Protein AF-A0A0J1FKB6-F1 (afdb_monomer_lite)

pLDDT: mean 94.46, std 4.43, range [72.0, 98.62]

Structure (mmCIF, N/CA/C/O backbone):
data_AF-A0A0J1FKB6-F1
#
_entry.id   AF-A0A0J1FKB6-F1
#
loop_
_atom_site.group_PDB
_atom_site.id
_atom_site.type_symbol
_atom_site.label_atom_id
_atom_site.label_alt_id
_atom_site.label_comp_id
_atom_site.label_asym_id
_atom_site.label_entity_id
_atom_site.label_seq_id
_atom_site.pdbx_PDB_ins_code
_atom_site.Cartn_x
_atom_site.Cartn_y
_atom_site.Cartn_z
_atom_site.occupancy
_atom_site.B_iso_or_equiv
_atom_site.auth_seq_id
_atom_site.auth_comp_id
_atom_site.auth_asym_id
_atom_site.auth_atom_id
_atom_site.pdbx_PDB_model_num
ATOM 1 N N . MET A 1 1 ? -5.805 7.026 -19.439 1.00 72.00 1 MET A N 1
ATOM 2 C CA . MET A 1 1 ? -6.199 7.530 -18.113 1.00 72.00 1 MET A CA 1
ATOM 3 C C . MET A 1 1 ? -7.547 8.187 -18.288 1.00 72.00 1 MET A C 1
ATOM 5 O O . MET A 1 1 ? -7.661 9.062 -19.141 1.00 72.00 1 MET A O 1
ATOM 9 N N . ARG A 1 2 ? -8.575 7.699 -17.600 1.00 78.12 2 ARG A N 1
ATOM 10 C CA . ARG A 1 2 ? -9.890 8.349 -17.621 1.00 78.12 2 ARG A CA 1
ATOM 11 C C . ARG A 1 2 ? -9.909 9.443 -16.563 1.00 78.12 2 ARG A C 1
ATOM 13 O O . ARG A 1 2 ? -9.370 9.234 -15.478 1.00 78.12 2 ARG A O 1
ATOM 20 N N . VAL A 1 3 ? -10.479 10.592 -16.911 1.00 82.44 3 VAL A N 1
ATOM 21 C CA . VAL A 1 3 ? -10.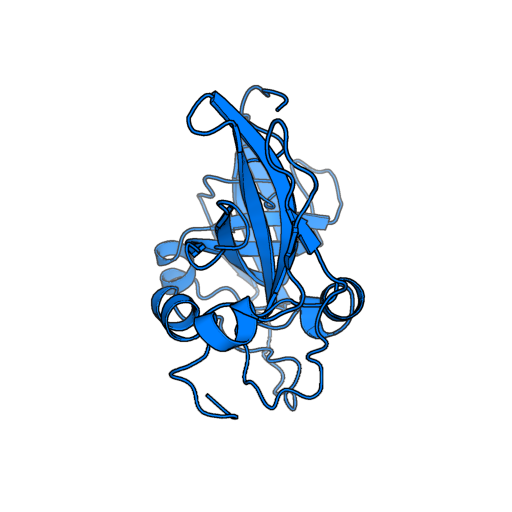649 11.726 -15.999 1.00 82.44 3 VAL A CA 1
ATOM 22 C C . VAL A 1 3 ? -12.075 11.692 -15.468 1.00 82.44 3 VAL A C 1
ATOM 24 O O . VAL A 1 3 ? -13.008 11.576 -16.259 1.00 82.44 3 VAL A O 1
ATOM 27 N N . ASN A 1 4 ? -12.232 11.790 -14.154 1.00 82.19 4 ASN A N 1
ATOM 28 C CA . ASN A 1 4 ? -13.519 11.897 -13.477 1.00 82.19 4 ASN A CA 1
ATOM 29 C C . ASN A 1 4 ? -13.624 13.261 -12.791 1.00 82.19 4 ASN A C 1
ATOM 31 O O . ASN A 1 4 ? -12.607 13.828 -12.380 1.00 82.19 4 ASN A O 1
ATOM 35 N N . GLU A 1 5 ? -14.848 13.752 -12.616 1.00 88.56 5 GLU A N 1
ATOM 36 C CA . GLU A 1 5 ? -15.122 14.890 -11.742 1.00 88.56 5 GLU A CA 1
ATOM 37 C C . GLU A 1 5 ? -15.058 14.425 -10.274 1.00 88.56 5 GLU A C 1
ATOM 39 O O . GLU A 1 5 ? -15.772 13.490 -9.902 1.00 88.56 5 GLU A O 1
ATOM 44 N N . PRO A 1 6 ? -14.161 14.986 -9.438 1.00 90.88 6 PRO A N 1
ATOM 45 C CA . PRO A 1 6 ? -14.038 14.546 -8.055 1.00 90.88 6 PRO A CA 1
ATOM 46 C C . PRO A 1 6 ? -15.239 14.986 -7.222 1.00 90.88 6 PRO A C 1
ATOM 48 O O . PRO A 1 6 ? -15.535 16.174 -7.113 1.00 90.88 6 PRO A O 1
ATOM 51 N N . GLU A 1 7 ? -15.851 14.035 -6.532 1.00 94.62 7 GLU A N 1
ATOM 52 C CA . GLU A 1 7 ? -16.986 14.253 -5.641 1.00 94.62 7 GLU A CA 1
ATOM 53 C C . GLU A 1 7 ? -16.622 13.865 -4.213 1.00 94.62 7 GLU A C 1
ATOM 55 O O . GLU A 1 7 ? -15.858 12.923 -3.978 1.00 94.62 7 GLU A O 1
ATOM 60 N N . LYS A 1 8 ? -17.187 14.585 -3.241 1.00 96.62 8 LYS A N 1
ATOM 61 C CA . LYS A 1 8 ? -16.993 14.286 -1.824 1.00 96.62 8 LYS A CA 1
ATOM 62 C C . LYS A 1 8 ? -17.985 13.217 -1.371 1.00 96.62 8 LYS A C 1
ATOM 64 O O . LYS A 1 8 ? -19.190 13.382 -1.521 1.00 96.62 8 LYS A O 1
ATOM 69 N N . ILE A 1 9 ? -17.475 12.169 -0.738 1.00 97.25 9 ILE A N 1
ATOM 70 C CA . ILE A 1 9 ? -18.256 11.039 -0.226 1.00 97.25 9 ILE A CA 1
ATOM 71 C C . ILE A 1 9 ? -18.153 10.943 1.296 1.00 97.25 9 ILE A C 1
ATOM 73 O O . ILE A 1 9 ? -17.191 11.432 1.901 1.00 97.25 9 ILE A O 1
ATOM 77 N N . GLN A 1 10 ? -19.142 10.302 1.913 1.00 98.25 10 GLN A N 1
ATOM 78 C CA . GLN A 1 10 ? -19.111 9.858 3.303 1.00 98.25 10 GLN A CA 1
ATOM 79 C C . GLN A 1 10 ? -18.966 8.341 3.341 1.00 98.25 10 GLN A C 1
ATOM 81 O O . GLN A 1 10 ? -19.564 7.635 2.530 1.00 98.25 10 GLN A O 1
ATOM 86 N N . TRP A 1 11 ? -18.178 7.847 4.288 1.00 98.50 11 TRP A N 1
ATOM 87 C CA . TRP A 1 11 ? -17.932 6.422 4.435 1.00 98.50 11 TRP A CA 1
ATOM 88 C C . TRP A 1 11 ? -17.915 6.005 5.900 1.00 98.50 11 TRP A C 1
ATOM 90 O O . TRP A 1 11 ? -17.555 6.785 6.789 1.00 98.50 11 TRP A O 1
ATOM 100 N N . HIS A 1 12 ? -18.273 4.749 6.130 1.00 98.31 12 HIS A N 1
ATOM 101 C CA . HIS A 1 12 ? -18.189 4.064 7.410 1.00 98.31 12 HIS A CA 1
ATOM 102 C C . HIS A 1 12 ? -17.895 2.582 7.162 1.00 98.31 12 HIS A C 1
ATOM 104 O O . HIS A 1 12 ? -18.384 2.012 6.192 1.00 98.31 12 HIS A O 1
ATOM 110 N N . GLY A 1 13 ? -17.097 1.950 8.015 1.00 98.44 13 GLY A N 1
ATOM 111 C CA . GLY A 1 13 ? -16.867 0.513 7.925 1.00 98.44 13 GLY A CA 1
ATOM 112 C C . GLY A 1 13 ? -15.850 0.000 8.927 1.00 98.44 13 GLY A C 1
ATOM 113 O O . GLY A 1 13 ? -15.256 0.769 9.689 1.00 98.44 13 GLY A O 1
ATOM 114 N N . THR A 1 14 ? -15.639 -1.309 8.885 1.00 98.62 14 THR A N 1
ATOM 115 C CA . THR A 1 14 ? -14.608 -2.006 9.651 1.00 98.62 14 THR A CA 1
ATOM 116 C C . THR A 1 14 ? -13.341 -2.109 8.816 1.00 98.62 14 THR A C 1
ATOM 118 O O . THR A 1 14 ? -13.376 -2.545 7.663 1.00 98.62 14 THR A O 1
ATOM 121 N N . ILE A 1 15 ? -12.209 -1.719 9.391 1.00 98.44 15 ILE A N 1
ATOM 122 C CA . ILE A 1 15 ? -10.907 -1.804 8.735 1.00 98.44 15 ILE A CA 1
ATOM 123 C C . ILE A 1 15 ? -10.493 -3.272 8.648 1.00 98.44 15 ILE A C 1
ATOM 125 O O . ILE A 1 15 ? -10.349 -3.954 9.656 1.00 98.44 15 ILE A O 1
ATOM 129 N N . VAL A 1 16 ? -10.267 -3.766 7.436 1.00 97.69 16 VAL A N 1
ATOM 130 C CA . VAL A 1 16 ? -9.830 -5.146 7.183 1.00 97.69 16 VAL A CA 1
ATOM 131 C C . VAL A 1 16 ? -8.336 -5.247 6.889 1.00 97.69 16 VAL A C 1
ATOM 133 O O . VAL A 1 16 ? -7.766 -6.326 7.031 1.00 97.69 16 VAL A O 1
ATOM 136 N N . SER A 1 17 ? -7.693 -4.150 6.486 1.00 97.88 17 SER A N 1
ATOM 137 C CA . SER A 1 17 ? -6.244 -4.064 6.293 1.00 97.88 17 SER A CA 1
ATOM 138 C C . SER A 1 17 ? -5.775 -2.609 6.334 1.00 97.88 17 SER A C 1
ATOM 140 O O . SER A 1 17 ? -6.512 -1.709 5.926 1.00 97.88 17 SER A O 1
ATOM 142 N N . VAL A 1 18 ? -4.543 -2.388 6.791 1.00 97.94 18 VAL A N 1
ATOM 143 C CA . VAL A 1 18 ? -3.844 -1.105 6.679 1.00 97.94 18 VAL A CA 1
ATOM 144 C C . VAL A 1 18 ? -2.494 -1.359 6.021 1.00 97.94 18 VAL A C 1
ATOM 146 O O . VAL A 1 18 ? -1.671 -2.094 6.557 1.00 97.94 18 VAL A O 1
ATOM 149 N N . GLN A 1 19 ? -2.284 -0.776 4.842 1.00 98.06 19 GLN A N 1
ATOM 150 C CA . GLN A 1 19 ? -1.086 -0.997 4.023 1.00 98.06 19 GLN A CA 1
ATOM 151 C C . GLN A 1 19 ? -0.394 0.334 3.720 1.00 98.06 19 GLN A C 1
ATOM 153 O O . GLN A 1 19 ? -1.090 1.347 3.585 1.00 98.06 19 GLN A O 1
ATOM 158 N N . PRO A 1 20 ? 0.939 0.375 3.544 1.00 97.88 20 PRO A N 1
ATOM 159 C CA . PRO A 1 20 ? 1.600 1.567 3.031 1.00 97.88 20 PRO A CA 1
ATOM 160 C C . PRO A 1 20 ? 1.080 1.897 1.627 1.00 97.88 20 PRO A C 1
ATOM 162 O O . PRO A 1 20 ? 0.879 1.028 0.774 1.00 97.88 20 PRO A O 1
ATOM 165 N N . ARG A 1 21 ? 0.863 3.186 1.382 1.00 96.88 21 ARG A N 1
ATOM 166 C CA . ARG A 1 21 ? 0.423 3.730 0.101 1.00 96.88 21 ARG A CA 1
ATOM 167 C C . ARG A 1 21 ? 1.636 4.236 -0.657 1.00 96.88 21 ARG A C 1
ATOM 169 O O . ARG A 1 21 ? 2.209 5.270 -0.300 1.00 96.88 21 ARG A O 1
ATOM 176 N N . THR A 1 22 ? 1.988 3.538 -1.730 1.00 95.62 22 THR A N 1
ATOM 177 C CA . THR A 1 22 ? 3.160 3.873 -2.538 1.00 95.62 22 THR A CA 1
ATOM 178 C C . THR A 1 22 ? 2.836 4.024 -4.020 1.00 95.62 22 THR A C 1
ATOM 180 O O . THR A 1 22 ? 1.943 3.376 -4.574 1.00 95.62 22 THR A O 1
ATOM 183 N N . THR A 1 23 ? 3.582 4.913 -4.670 1.00 95.62 23 THR A N 1
ATOM 184 C CA . THR A 1 23 ? 3.667 4.991 -6.131 1.00 95.62 23 THR A CA 1
ATOM 185 C C . THR A 1 23 ? 5.086 4.625 -6.527 1.00 95.62 23 THR A C 1
ATOM 187 O O . THR A 1 23 ? 6.027 5.176 -5.966 1.00 95.62 23 THR A O 1
ATOM 190 N N . VAL A 1 24 ? 5.248 3.719 -7.483 1.00 95.81 24 VAL A N 1
ATOM 191 C CA . VAL A 1 24 ? 6.560 3.312 -7.988 1.00 95.81 24 VAL A CA 1
ATOM 192 C C . VAL A 1 24 ? 6.770 3.966 -9.334 1.00 95.81 24 VAL A C 1
ATOM 194 O O . VAL A 1 24 ? 5.974 3.753 -10.249 1.00 95.81 24 VAL A O 1
ATOM 197 N N . TRP A 1 25 ? 7.833 4.745 -9.469 1.00 95.06 25 TRP A N 1
ATOM 198 C CA . TRP A 1 25 ? 8.295 5.151 -10.787 1.00 95.06 25 TRP A CA 1
ATOM 199 C C . TRP A 1 25 ? 9.284 4.116 -11.299 1.00 95.06 25 TRP A C 1
ATOM 201 O O . TRP A 1 25 ? 10.188 3.693 -10.579 1.00 95.06 25 TRP A O 1
ATOM 211 N N . ARG A 1 26 ? 9.072 3.678 -12.538 1.00 93.75 26 ARG A N 1
ATOM 212 C CA . ARG A 1 26 ? 9.897 2.664 -13.174 1.00 93.75 26 ARG A CA 1
ATOM 213 C C . ARG A 1 26 ? 10.392 3.148 -14.523 1.00 93.75 26 ARG A C 1
ATOM 215 O O . ARG A 1 26 ? 9.593 3.403 -15.424 1.00 93.75 26 ARG A O 1
ATOM 222 N N . TYR A 1 27 ? 11.708 3.180 -14.685 1.00 90.31 27 TYR A N 1
ATOM 223 C CA . TYR A 1 27 ? 12.361 3.405 -15.968 1.00 90.31 27 TYR A CA 1
ATOM 224 C C . TYR A 1 27 ? 13.224 2.198 -16.308 1.00 90.31 27 TYR A C 1
ATOM 226 O O . TYR A 1 27 ? 14.153 1.853 -15.579 1.00 90.31 27 TYR A O 1
ATOM 234 N N . ARG A 1 28 ? 12.903 1.527 -17.423 1.00 89.19 28 ARG A N 1
ATOM 235 C CA . ARG A 1 28 ? 13.448 0.192 -17.716 1.00 89.19 28 ARG A CA 1
ATOM 236 C C . ARG A 1 28 ? 13.236 -0.715 -16.495 1.00 89.19 28 ARG A C 1
ATOM 238 O O . ARG A 1 28 ? 12.134 -0.773 -15.963 1.00 89.19 28 ARG A O 1
ATOM 245 N N . LEU A 1 29 ? 14.256 -1.440 -16.063 1.00 89.62 29 LEU A N 1
ATOM 246 C CA . LEU A 1 29 ? 14.147 -2.312 -14.904 1.00 89.62 29 LEU A CA 1
ATOM 247 C C . LEU A 1 29 ? 14.313 -1.570 -13.567 1.00 89.62 29 LEU A C 1
ATOM 249 O O . LEU A 1 29 ? 13.974 -2.142 -12.539 1.00 89.62 29 LEU A O 1
ATOM 253 N N . ASP A 1 30 ? 14.770 -0.312 -13.565 1.00 90.25 30 ASP A N 1
ATOM 254 C CA . ASP A 1 30 ? 14.952 0.443 -12.326 1.00 90.25 30 ASP A CA 1
ATOM 255 C C . ASP A 1 30 ? 13.598 0.797 -11.713 1.00 90.25 30 ASP A C 1
ATOM 257 O O . ASP A 1 30 ? 12.797 1.515 -12.311 1.00 90.25 30 ASP A O 1
ATOM 261 N N . ASN A 1 31 ? 13.352 0.259 -10.525 1.00 88.94 31 ASN A N 1
ATOM 262 C CA . ASN A 1 31 ? 12.140 0.421 -9.739 1.00 88.94 31 ASN A CA 1
ATOM 263 C C . ASN A 1 31 ? 12.424 0.923 -8.310 1.00 88.94 31 ASN A C 1
ATOM 265 O O . ASN A 1 31 ? 11.511 0.915 -7.493 1.00 88.94 31 ASN A O 1
ATOM 269 N N . ARG A 1 32 ? 13.649 1.392 -8.012 1.00 89.81 32 ARG A N 1
ATOM 270 C CA . ARG A 1 32 ? 14.053 1.836 -6.657 1.00 89.81 32 ARG A CA 1
ATOM 271 C C . ARG A 1 32 ? 13.237 3.017 -6.144 1.00 89.81 32 ARG A C 1
ATOM 273 O O . ARG A 1 32 ? 13.129 3.232 -4.941 1.00 89.81 32 ARG A O 1
ATOM 280 N N . THR A 1 33 ? 12.656 3.805 -7.043 1.00 91.94 33 THR A N 1
ATOM 281 C CA . THR A 1 33 ? 11.908 5.011 -6.687 1.00 91.94 33 THR A CA 1
ATOM 282 C C . THR A 1 33 ? 10.487 4.674 -6.236 1.00 91.94 33 THR A C 1
ATOM 284 O O . THR A 1 33 ? 9.536 4.701 -7.022 1.00 91.94 33 THR A O 1
ATOM 287 N N . HIS A 1 34 ? 10.340 4.400 -4.941 1.00 94.56 34 HIS A N 1
ATOM 288 C CA . HIS A 1 34 ? 9.052 4.286 -4.261 1.00 94.56 34 HIS A CA 1
ATOM 289 C C . HIS A 1 34 ? 8.714 5.600 -3.547 1.00 94.56 34 HIS A C 1
ATOM 291 O O . HIS A 1 34 ? 9.351 5.982 -2.570 1.00 94.56 34 HIS A O 1
ATOM 297 N N . TYR A 1 35 ? 7.670 6.288 -4.002 1.00 95.44 35 TYR A N 1
ATOM 298 C CA . TYR A 1 35 ? 7.118 7.445 -3.305 1.00 95.44 35 TYR A CA 1
ATOM 299 C C . TYR A 1 35 ? 6.176 6.976 -2.195 1.00 95.44 35 TYR A C 1
ATOM 301 O O . TYR A 1 35 ? 5.064 6.526 -2.484 1.00 95.44 35 TYR A O 1
ATOM 309 N N . HIS A 1 36 ? 6.600 7.113 -0.941 1.00 95.69 36 HIS A N 1
ATOM 310 C CA . HIS A 1 36 ? 5.818 6.770 0.248 1.00 95.69 36 HIS A CA 1
ATOM 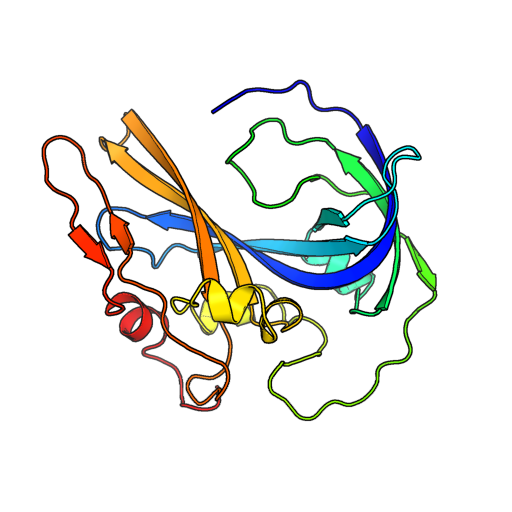311 C C . HIS A 1 36 ? 4.882 7.930 0.618 1.00 95.69 36 HIS A C 1
ATOM 313 O O . HIS A 1 36 ? 5.326 9.024 0.957 1.00 95.69 36 HIS A O 1
ATOM 319 N N . ARG A 1 37 ? 3.564 7.733 0.466 1.00 94.75 37 ARG A N 1
ATOM 320 C CA . ARG A 1 37 ? 2.558 8.818 0.510 1.00 94.75 37 ARG A CA 1
ATOM 321 C C . ARG A 1 37 ? 1.632 8.774 1.730 1.00 94.75 37 ARG A C 1
ATOM 323 O O . ARG A 1 37 ? 0.756 9.635 1.845 1.00 94.75 37 ARG A O 1
ATOM 330 N N . GLY A 1 38 ? 1.772 7.775 2.597 1.00 97.31 38 GLY A N 1
ATOM 331 C CA . GLY A 1 38 ? 0.878 7.503 3.724 1.00 97.31 38 GLY A CA 1
ATOM 332 C C . GLY A 1 38 ? 0.362 6.069 3.687 1.00 97.31 38 GLY A C 1
ATOM 333 O O . GLY A 1 38 ? 1.108 5.156 3.346 1.00 97.31 38 GLY A O 1
ATOM 334 N N . TYR A 1 39 ? -0.919 5.865 3.987 1.00 98.31 39 TYR A N 1
ATOM 335 C CA . TYR A 1 39 ? -1.504 4.528 4.117 1.00 98.31 39 TYR A CA 1
ATOM 336 C C . TYR A 1 39 ? -2.810 4.397 3.341 1.00 98.31 39 TYR A C 1
ATOM 338 O O . TYR A 1 39 ? -3.531 5.373 3.136 1.00 98.31 39 TYR A O 1
ATOM 346 N N . ASN A 1 40 ? -3.122 3.169 2.948 1.00 98.19 40 ASN A N 1
ATOM 347 C CA . ASN A 1 40 ? -4.428 2.767 2.458 1.00 98.19 40 ASN A CA 1
ATOM 348 C C . ASN A 1 40 ? -5.139 1.989 3.562 1.00 98.19 40 ASN A C 1
ATOM 350 O O . ASN A 1 40 ? -4.673 0.927 3.979 1.00 98.19 40 ASN A O 1
ATOM 354 N N . LEU A 1 41 ? -6.276 2.519 4.008 1.00 98.44 41 LEU A N 1
ATOM 355 C CA . LEU A 1 41 ? -7.235 1.780 4.817 1.00 98.44 41 LEU A CA 1
ATOM 356 C C . LEU A 1 41 ? -8.108 0.967 3.868 1.00 98.44 41 LEU A C 1
ATOM 358 O O . LEU A 1 41 ? -8.766 1.550 3.012 1.00 98.44 41 LEU A O 1
ATOM 362 N N . PHE A 1 42 ? -8.133 -0.351 4.011 1.00 98.56 42 PHE A N 1
ATOM 363 C CA . PHE A 1 42 ? -9.107 -1.207 3.341 1.00 98.56 42 PHE A CA 1
ATOM 364 C C . PHE A 1 42 ? -10.254 -1.469 4.296 1.00 98.56 42 PHE A C 1
ATOM 366 O O . PHE A 1 42 ? -10.013 -1.858 5.439 1.00 98.56 42 PHE A O 1
ATOM 373 N N . LEU A 1 43 ? -11.485 -1.275 3.836 1.00 98.56 43 LEU A N 1
ATOM 374 C CA . LEU A 1 43 ? -12.677 -1.374 4.663 1.00 98.56 43 LEU A CA 1
ATOM 375 C C . LEU A 1 43 ? -13.707 -2.317 4.049 1.00 98.56 43 LEU A C 1
ATOM 377 O O . LEU A 1 43 ? -13.832 -2.421 2.828 1.00 98.56 43 LEU A O 1
ATOM 381 N N . ASP A 1 44 ? -14.458 -2.968 4.929 1.00 98.56 44 ASP A N 1
ATOM 382 C CA . ASP A 1 44 ? -15.744 -3.590 4.628 1.00 98.56 44 ASP A CA 1
ATOM 383 C C . ASP A 1 44 ? -16.831 -2.747 5.307 1.00 98.56 44 ASP A C 1
ATOM 385 O O . ASP A 1 44 ? -16.779 -2.524 6.521 1.00 98.56 44 ASP A O 1
ATOM 389 N N . GLY A 1 45 ? -17.755 -2.178 4.535 1.00 98.19 45 GLY A N 1
ATOM 390 C CA . GLY A 1 45 ? -18.698 -1.198 5.065 1.00 98.19 45 GLY A CA 1
ATOM 391 C C . GLY A 1 45 ? -19.574 -0.567 3.996 1.00 98.19 45 GLY A C 1
ATOM 392 O O . GLY A 1 45 ? -20.067 -1.255 3.106 1.00 98.19 45 GLY A O 1
ATOM 393 N N . GLU A 1 46 ? -19.780 0.744 4.087 1.00 97.94 46 GLU A N 1
ATOM 394 C CA . GLU A 1 46 ? -20.610 1.504 3.160 1.00 97.94 46 GLU A CA 1
ATOM 395 C C . GLU A 1 46 ? -20.014 2.862 2.772 1.00 97.94 46 GLU A C 1
ATOM 397 O O . GLU A 1 46 ? -19.339 3.536 3.557 1.00 97.94 46 GLU A O 1
ATOM 402 N N . VAL A 1 47 ? -20.327 3.283 1.547 1.00 97.88 47 VAL A N 1
ATOM 403 C CA . VAL A 1 47 ? -20.031 4.610 1.000 1.00 97.88 47 VAL A CA 1
ATOM 404 C C . VAL A 1 47 ? -21.331 5.203 0.476 1.00 97.88 47 VAL A C 1
ATOM 406 O O . VAL A 1 47 ? -21.974 4.604 -0.385 1.00 97.88 47 VAL A O 1
ATOM 409 N N . ASN A 1 48 ? -21.739 6.365 0.995 1.00 95.56 48 ASN A N 1
ATOM 410 C CA . ASN A 1 48 ? -23.010 7.022 0.653 1.00 95.56 48 ASN A CA 1
ATOM 411 C C . ASN A 1 48 ? -24.219 6.048 0.658 1.00 95.56 48 ASN A C 1
ATOM 413 O O . ASN A 1 48 ? -25.060 6.085 -0.237 1.00 95.56 48 ASN A O 1
ATOM 417 N N . GLY A 1 49 ? -24.277 5.137 1.638 1.00 93.00 49 GLY A N 1
ATOM 418 C CA . GLY A 1 49 ? -25.341 4.130 1.785 1.00 93.00 49 GLY A CA 1
ATOM 419 C C . GLY A 1 49 ? -25.214 2.886 0.893 1.00 93.00 49 GLY A C 1
ATOM 420 O O . GLY A 1 49 ? -26.036 1.977 0.991 1.00 93.00 49 GLY A O 1
ATOM 421 N N . THR A 1 50 ? -24.190 2.801 0.039 1.00 96.50 50 THR A N 1
ATOM 422 C CA . THR A 1 50 ? -23.915 1.606 -0.775 1.00 96.50 50 THR A CA 1
ATOM 423 C C . THR A 1 50 ? -22.912 0.708 -0.066 1.00 96.50 50 THR A C 1
ATOM 425 O O . THR A 1 50 ? -21.778 1.119 0.176 1.00 96.50 50 THR A O 1
ATOM 428 N N . LYS A 1 51 ? -23.319 -0.527 0.249 1.00 97.75 51 LYS A N 1
ATOM 429 C CA . LYS A 1 51 ? -22.461 -1.512 0.920 1.00 97.75 51 LYS A CA 1
ATOM 430 C C . LYS A 1 51 ? -21.424 -2.111 -0.025 1.00 97.75 51 LYS A C 1
ATOM 432 O O . LYS A 1 51 ? -21.728 -2.413 -1.177 1.00 97.75 51 LYS A O 1
ATOM 437 N N . GLY A 1 52 ? -20.227 -2.361 0.489 1.00 97.69 52 GLY A N 1
ATOM 438 C CA . GLY A 1 52 ? -19.173 -3.052 -0.235 1.00 97.69 52 GLY A CA 1
ATOM 439 C C . GLY A 1 52 ? -17.801 -2.892 0.402 1.00 97.69 52 GLY A C 1
ATOM 440 O O . GLY A 1 52 ? -17.635 -2.269 1.452 1.00 97.69 52 GLY A O 1
ATOM 441 N N . ARG A 1 53 ? -16.800 -3.452 -0.282 1.00 97.81 53 ARG A N 1
ATOM 442 C CA . ARG A 1 53 ? -15.393 -3.255 0.060 1.00 97.81 53 ARG A CA 1
ATOM 443 C C . ARG A 1 53 ? -14.815 -2.097 -0.720 1.00 97.81 53 ARG A C 1
ATOM 445 O O . ARG A 1 53 ? -15.045 -1.987 -1.921 1.00 97.81 53 ARG A O 1
ATOM 452 N N . PHE A 1 54 ? -14.043 -1.277 -0.030 1.00 98.00 54 PHE A N 1
ATOM 453 C CA . PHE A 1 54 ? -13.413 -0.103 -0.607 1.00 98.00 54 PHE A CA 1
ATOM 454 C C . PHE A 1 54 ? -12.133 0.248 0.142 1.00 98.00 54 PHE A C 1
ATOM 456 O O . PHE A 1 54 ? -11.804 -0.336 1.177 1.00 98.00 54 PHE A O 1
ATOM 463 N N . SER A 1 55 ? -11.401 1.214 -0.392 1.00 97.94 55 SER A N 1
ATOM 464 C CA . SER A 1 55 ? -10.150 1.686 0.174 1.00 97.94 55 SER A CA 1
ATOM 465 C C . SER A 1 55 ? -10.079 3.208 0.246 1.00 97.94 55 SER A C 1
ATOM 467 O O . SER A 1 55 ? -10.532 3.925 -0.648 1.00 97.94 55 SER A O 1
ATOM 469 N N . VAL A 1 56 ? -9.510 3.713 1.340 1.00 98.25 56 VAL A N 1
ATOM 470 C CA . VAL A 1 56 ? -9.372 5.143 1.623 1.00 98.25 56 VAL A CA 1
ATOM 471 C C . VAL A 1 56 ? -7.908 5.466 1.895 1.00 98.25 56 VAL A C 1
ATOM 473 O O . VAL A 1 56 ? -7.314 4.964 2.849 1.00 98.25 56 VAL A O 1
ATOM 476 N N . ALA A 1 57 ? -7.336 6.342 1.075 1.00 97.75 57 ALA A N 1
ATOM 477 C CA . ALA A 1 57 ? -5.994 6.867 1.265 1.00 97.75 57 ALA A CA 1
ATOM 478 C C . ALA A 1 57 ? -5.973 7.934 2.371 1.00 97.75 57 ALA A C 1
ATOM 480 O O . ALA A 1 57 ? -6.649 8.967 2.276 1.00 97.75 57 ALA A O 1
ATOM 481 N N . ILE A 1 58 ? -5.132 7.712 3.379 1.00 98.19 58 ILE A N 1
ATOM 482 C CA . ILE A 1 58 ? -4.856 8.634 4.482 1.00 98.19 58 ILE A CA 1
ATOM 483 C C . ILE A 1 58 ? -3.383 9.049 4.481 1.00 98.19 58 ILE A C 1
ATOM 485 O O . ILE A 1 58 ? -2.513 8.344 3.965 1.00 98.19 58 ILE A O 1
ATOM 489 N N . SER A 1 59 ? -3.089 10.213 5.054 1.00 97.62 59 SER A N 1
ATOM 490 C CA . SER A 1 59 ? -1.710 10.660 5.243 1.00 97.62 59 SER A CA 1
ATOM 491 C C . SER A 1 59 ? -1.053 9.975 6.437 1.00 97.62 59 SER A C 1
ATOM 493 O O . SER A 1 59 ? -1.722 9.483 7.346 1.00 97.62 59 SER A O 1
ATOM 495 N N . GLU A 1 60 ? 0.274 10.019 6.477 1.00 97.38 60 GLU A N 1
ATOM 496 C CA . GLU A 1 60 ? 1.033 9.529 7.625 1.00 97.38 60 GLU A CA 1
ATOM 497 C C . GLU A 1 60 ? 0.660 10.248 8.927 1.00 97.38 60 GLU A C 1
ATOM 499 O O . GLU A 1 60 ? 0.392 9.608 9.937 1.00 97.38 60 GLU A O 1
ATOM 504 N N . LYS A 1 61 ? 0.493 11.576 8.880 1.00 97.44 61 LYS A N 1
ATOM 505 C CA . LYS A 1 61 ? 0.043 12.374 10.034 1.00 97.44 61 LYS A CA 1
ATOM 506 C C . LYS A 1 61 ? -1.332 11.945 10.555 1.00 97.44 61 LYS A C 1
ATOM 508 O O . LYS A 1 61 ? -1.595 12.026 11.751 1.00 97.44 61 LYS A O 1
ATOM 513 N N . GLN A 1 62 ? -2.237 11.536 9.662 1.00 97.88 62 GLN A N 1
ATOM 514 C CA . GLN A 1 62 ? -3.550 11.026 10.060 1.00 97.88 62 GLN A CA 1
ATOM 515 C C . GLN A 1 62 ? -3.424 9.677 10.768 1.00 97.88 62 GLN A C 1
ATOM 517 O O . GLN A 1 62 ? -4.081 9.486 11.792 1.00 97.88 62 GLN A O 1
ATOM 522 N N . GLN A 1 63 ? -2.561 8.789 10.266 1.00 97.75 63 GLN A N 1
ATOM 523 C CA . GLN A 1 63 ? -2.278 7.509 10.910 1.00 97.75 63 GLN A CA 1
ATOM 524 C C . GLN A 1 63 ? -1.607 7.700 12.271 1.00 97.75 63 GLN A C 1
ATOM 526 O O . GLN A 1 63 ? -2.105 7.160 13.243 1.00 97.75 63 GLN A O 1
ATOM 531 N N . GLN A 1 64 ? -0.575 8.537 12.387 1.00 96.44 64 GLN A N 1
ATOM 532 C CA . GLN A 1 64 ? 0.093 8.825 13.666 1.00 96.44 64 GLN A CA 1
ATOM 533 C C . GLN A 1 64 ? -0.866 9.394 14.724 1.00 96.44 64 GLN A C 1
ATOM 535 O O . GLN A 1 64 ? -0.699 9.165 15.916 1.00 96.44 64 GLN A O 1
ATOM 540 N N . LYS A 1 65 ? -1.886 10.150 14.297 1.00 96.94 65 LYS A N 1
ATOM 541 C CA . LYS A 1 65 ? -2.863 10.756 15.209 1.00 96.94 65 LYS A CA 1
ATOM 542 C C . LYS A 1 65 ? -3.936 9.778 15.693 1.00 96.94 65 LYS A C 1
ATOM 544 O O . LYS A 1 65 ? -4.384 9.895 16.829 1.00 96.94 65 LYS A O 1
ATOM 549 N N . LEU A 1 66 ? -4.444 8.922 14.807 1.00 97.06 66 LEU A N 1
ATOM 550 C CA . LEU A 1 66 ? -5.612 8.071 15.086 1.00 97.06 66 LEU A CA 1
ATOM 551 C C . LEU A 1 66 ? -5.242 6.609 15.332 1.00 97.06 66 LEU A C 1
ATOM 553 O O . LEU A 1 66 ? -6.017 5.886 15.959 1.00 97.06 66 LEU A O 1
ATOM 557 N N . VAL A 1 67 ? -4.066 6.203 14.861 1.00 96.19 67 VAL A N 1
ATOM 558 C CA . VAL A 1 67 ? -3.484 4.872 15.016 1.00 96.19 67 VAL A CA 1
ATOM 559 C C . VAL A 1 67 ? -4.481 3.813 14.560 1.00 96.19 67 VAL A C 1
ATOM 561 O O . VAL A 1 67 ? -4.965 3.018 15.358 1.00 96.19 67 VAL A O 1
ATOM 564 N N . PHE A 1 68 ? -4.919 3.874 13.298 1.00 97.12 68 PHE A N 1
ATOM 565 C CA . PHE A 1 68 ? -5.898 2.912 12.792 1.00 97.12 68 PHE A CA 1
ATOM 566 C C . PHE A 1 68 ? -5.303 1.508 12.758 1.00 97.12 68 PHE A C 1
ATOM 568 O O . PHE A 1 68 ? -4.213 1.313 12.215 1.00 97.12 68 PHE A O 1
ATOM 575 N N . CYS A 1 69 ? -6.062 0.541 13.265 1.00 95.50 69 CYS A N 1
ATOM 576 C CA . CYS A 1 69 ? -5.697 -0.868 13.268 1.00 95.50 69 CYS A CA 1
ATOM 577 C C . CYS A 1 69 ? -6.752 -1.708 12.544 1.00 95.50 69 CYS A C 1
ATOM 579 O O . CYS A 1 69 ? -7.904 -1.300 12.374 1.00 95.50 69 CYS A O 1
ATOM 581 N N . VAL A 1 70 ? -6.363 -2.914 12.132 1.00 95.94 70 VAL A N 1
ATOM 582 C CA . VAL A 1 70 ? -7.317 -3.906 11.627 1.00 95.94 70 VAL A CA 1
ATOM 583 C C . VAL A 1 70 ? -8.354 -4.212 12.713 1.00 95.94 70 VAL A C 1
ATOM 585 O O . VAL A 1 70 ? -8.021 -4.353 13.888 1.00 95.94 70 VAL A O 1
ATOM 588 N N . GLY A 1 71 ? -9.616 -4.287 12.298 1.00 96.69 71 GLY A N 1
ATOM 589 C CA . GLY A 1 71 ? -10.791 -4.486 13.138 1.00 96.69 71 GLY A CA 1
ATOM 590 C C . GLY A 1 71 ? -11.437 -3.193 13.641 1.00 96.69 71 GLY A C 1
ATOM 591 O O . GLY A 1 71 ? -12.590 -3.243 14.063 1.00 96.69 71 GLY A O 1
ATOM 592 N N . ASP A 1 72 ? -10.749 -2.047 13.593 1.00 97.88 72 ASP A N 1
ATOM 593 C CA . ASP A 1 72 ? -11.340 -0.778 14.026 1.00 97.88 72 ASP A CA 1
ATOM 594 C C . ASP A 1 72 ? -12.572 -0.446 13.175 1.00 97.88 72 ASP A C 1
ATOM 596 O O . ASP A 1 72 ? -12.545 -0.531 11.945 1.00 97.88 72 ASP A O 1
ATOM 600 N N . GLU A 1 73 ? -13.646 -0.001 13.822 1.00 98.50 73 GLU A N 1
ATOM 601 C CA . GLU A 1 73 ? -14.777 0.611 13.132 1.00 98.50 73 GLU A CA 1
ATOM 602 C C . GLU A 1 73 ? -14.518 2.109 13.019 1.00 98.50 73 GLU A C 1
ATOM 604 O O . GLU A 1 73 ? -14.363 2.817 14.020 1.00 98.50 73 GLU A O 1
ATOM 609 N N . ALA A 1 74 ? -14.485 2.613 11.793 1.00 98.50 74 ALA A N 1
ATOM 610 C CA . ALA A 1 74 ? -14.150 3.996 11.501 1.00 98.50 74 ALA A CA 1
ATOM 611 C C . ALA A 1 74 ? -15.185 4.640 10.579 1.00 98.50 74 ALA A C 1
ATOM 613 O O . ALA A 1 74 ? -15.988 3.975 9.922 1.00 98.50 74 ALA A O 1
ATOM 614 N N . LYS A 1 75 ? -15.169 5.971 10.542 1.00 98.62 75 LYS A N 1
ATOM 615 C CA . LYS A 1 75 ? -15.899 6.763 9.555 1.00 98.62 75 LYS A CA 1
ATOM 616 C C . LYS A 1 75 ? -15.131 8.006 9.151 1.00 98.62 75 LYS A C 1
ATOM 618 O O . LYS A 1 75 ? -14.260 8.488 9.881 1.00 98.62 75 LYS A O 1
ATOM 623 N N . GLY A 1 76 ? -15.527 8.577 8.026 1.00 98.31 76 GLY A N 1
ATOM 624 C CA . GLY A 1 76 ? -14.984 9.839 7.566 1.00 98.31 76 GLY A CA 1
ATOM 625 C C . GLY A 1 76 ? -15.610 10.327 6.273 1.00 98.31 76 GLY A C 1
ATOM 626 O O . GLY A 1 76 ? -16.671 9.886 5.836 1.00 98.31 76 GLY A O 1
ATOM 627 N N . THR A 1 77 ? -14.912 11.276 5.669 1.00 98.44 77 THR A N 1
ATOM 628 C CA . THR A 1 77 ? -15.178 11.777 4.324 1.00 98.44 77 THR A CA 1
ATOM 629 C C . THR A 1 77 ? -13.946 11.571 3.458 1.00 98.44 77 THR A C 1
ATOM 631 O O . THR A 1 77 ? -12.832 11.524 3.981 1.00 98.44 77 THR A O 1
ATOM 634 N N . ALA A 1 78 ? -14.127 11.447 2.151 1.00 97.75 78 ALA A N 1
ATOM 635 C CA . ALA A 1 78 ? -13.039 11.397 1.176 1.00 97.75 78 ALA A CA 1
ATOM 636 C C . ALA A 1 78 ? -13.546 11.886 -0.190 1.00 97.75 78 ALA A C 1
ATOM 638 O O . ALA A 1 78 ? -14.694 12.312 -0.300 1.00 97.75 78 ALA A O 1
ATOM 639 N N . TRP A 1 79 ? -12.694 11.857 -1.209 1.00 96.38 79 TRP A N 1
ATOM 640 C CA . TRP A 1 79 ? -13.010 12.272 -2.575 1.00 96.38 79 TRP A CA 1
ATOM 641 C C . TRP A 1 79 ? -12.813 11.125 -3.569 1.00 96.38 79 TRP A C 1
ATOM 643 O O . TRP A 1 79 ? -11.878 10.336 -3.412 1.00 96.38 79 TRP A O 1
ATOM 653 N N . THR A 1 80 ? -13.661 11.043 -4.597 1.00 93.81 80 THR A N 1
ATOM 654 C CA . THR A 1 80 ? -13.543 10.075 -5.706 1.00 93.81 80 THR A CA 1
ATOM 655 C C . THR A 1 80 ? -12.391 10.424 -6.636 1.00 93.81 80 THR A C 1
ATOM 657 O O . THR A 1 80 ? -12.234 11.580 -7.031 1.00 93.81 80 THR A O 1
ATOM 660 N N . LYS A 1 81 ? -11.562 9.434 -6.995 1.00 89.12 81 LYS A N 1
ATOM 661 C CA . LYS A 1 81 ? -10.335 9.657 -7.776 1.00 89.12 81 LYS A CA 1
ATOM 662 C C . LYS A 1 81 ? -10.581 10.397 -9.093 1.00 89.12 81 LYS A C 1
ATOM 664 O O . LYS A 1 81 ? -11.352 9.945 -9.938 1.00 89.12 81 LYS A O 1
ATOM 669 N N . MET A 1 82 ? -9.825 11.481 -9.291 1.00 86.75 82 MET A N 1
ATOM 670 C CA . MET A 1 82 ? -9.787 12.205 -10.565 1.00 86.75 82 MET A CA 1
ATOM 671 C C . MET A 1 82 ? -9.297 11.305 -11.700 1.00 86.75 82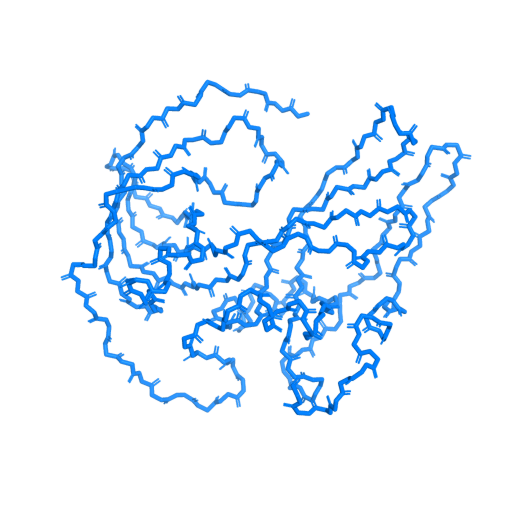 MET A C 1
ATOM 673 O O . MET A 1 82 ? -9.790 11.409 -12.814 1.00 86.75 82 MET A O 1
ATOM 677 N N . TYR A 1 83 ? -8.344 10.414 -11.415 1.00 87.00 83 TYR A N 1
ATOM 678 C CA . TYR A 1 83 ? -7.790 9.509 -12.408 1.00 87.00 83 TYR A CA 1
ATOM 679 C C . TYR A 1 83 ? -7.790 8.062 -11.928 1.00 87.00 83 TYR A C 1
ATOM 681 O O . TYR A 1 83 ? -7.410 7.761 -10.799 1.00 87.00 83 TYR A O 1
ATOM 689 N N . ASP A 1 84 ? -8.175 7.151 -12.814 1.00 83.62 84 ASP A N 1
ATOM 690 C CA . ASP A 1 84 ? -8.381 5.731 -12.520 1.00 83.62 84 ASP A CA 1
ATOM 691 C C . ASP A 1 84 ? -7.124 4.970 -12.074 1.00 83.62 84 ASP A C 1
ATOM 693 O O . ASP A 1 84 ? -7.234 4.050 -11.259 1.00 83.62 84 ASP A O 1
ATOM 697 N N . VAL A 1 85 ? -5.957 5.370 -12.582 1.00 87.56 85 VAL A N 1
ATOM 698 C CA . VAL A 1 85 ? -4.674 4.662 -12.412 1.00 87.56 85 VAL A CA 1
ATOM 699 C C . VAL A 1 85 ? -3.650 5.382 -11.530 1.00 87.56 85 VAL A C 1
ATOM 701 O O . VAL A 1 85 ? -2.571 4.844 -11.298 1.00 87.56 85 VAL A O 1
ATOM 704 N N . SER A 1 86 ? -3.946 6.596 -11.049 1.00 82.69 86 SER A N 1
ATOM 705 C CA . SER A 1 86 ? -2.982 7.383 -10.257 1.00 82.69 86 SER A CA 1
ATOM 706 C C . SER A 1 86 ? -2.783 6.859 -8.836 1.00 82.69 86 SER A C 1
ATOM 708 O O . SER A 1 86 ? -1.822 7.231 -8.167 1.00 82.69 86 SER A O 1
ATOM 710 N N . ASP A 1 87 ? -3.727 6.053 -8.355 1.00 89.44 87 ASP A N 1
ATOM 711 C CA . ASP A 1 87 ? -3.701 5.456 -7.030 1.00 89.44 87 ASP A CA 1
ATOM 712 C C . ASP A 1 87 ? -4.462 4.135 -7.023 1.00 89.44 87 ASP A C 1
ATOM 714 O O . ASP A 1 87 ? -5.382 3.941 -7.823 1.00 89.44 87 ASP A O 1
ATOM 718 N N . TYR A 1 88 ? -4.082 3.245 -6.109 1.00 93.69 88 TYR A N 1
ATOM 719 C CA . TYR A 1 88 ? -4.844 2.028 -5.867 1.00 93.69 88 TYR A CA 1
ATOM 720 C C . TYR A 1 88 ? -6.078 2.297 -5.001 1.00 93.69 88 TYR A C 1
ATOM 722 O O . TYR A 1 88 ? -7.076 1.599 -5.150 1.00 93.69 88 TYR A O 1
ATOM 730 N N . ALA A 1 89 ? -6.029 3.316 -4.135 1.00 95.25 89 ALA A N 1
ATOM 731 C CA . ALA A 1 89 ? -7.162 3.675 -3.300 1.00 95.25 89 ALA A CA 1
ATOM 732 C C . ALA A 1 89 ? -8.375 4.114 -4.135 1.00 95.25 89 ALA A C 1
ATOM 734 O O . ALA A 1 89 ? -8.247 4.868 -5.106 1.00 95.25 89 ALA A O 1
ATOM 735 N N . ASP A 1 90 ? -9.565 3.695 -3.711 1.00 95.19 90 ASP A N 1
ATOM 736 C CA . ASP A 1 90 ? -10.829 4.117 -4.321 1.00 95.19 90 ASP A CA 1
ATOM 737 C C . ASP A 1 90 ? -11.109 5.595 -4.025 1.00 95.19 90 ASP A C 1
ATOM 739 O O . ASP A 1 90 ? -11.548 6.348 -4.903 1.00 95.19 90 ASP A O 1
ATOM 743 N N . TYR A 1 91 ? -10.780 6.022 -2.801 1.00 96.31 91 TYR A N 1
ATOM 744 C CA . TYR A 1 91 ? -10.996 7.380 -2.319 1.00 96.31 91 TYR A CA 1
ATOM 745 C C . TYR A 1 91 ? -9.730 7.992 -1.714 1.00 96.31 91 TYR A C 1
ATOM 747 O O . TYR A 1 91 ? -8.944 7.329 -1.041 1.00 96.31 91 TYR A O 1
ATOM 755 N N . TYR A 1 92 ? -9.545 9.294 -1.916 1.00 93.44 92 TYR A N 1
ATOM 756 C CA . TYR A 1 92 ? -8.368 10.052 -1.478 1.00 93.44 92 TYR A CA 1
ATOM 757 C C . TYR A 1 92 ? -8.777 11.370 -0.812 1.00 93.44 92 TYR A C 1
ATOM 759 O O . TYR A 1 92 ? -9.961 11.681 -0.714 1.00 93.44 92 TYR A O 1
ATOM 767 N N . ARG A 1 93 ? -7.803 12.154 -0.320 1.00 93.38 93 ARG A N 1
ATOM 768 C CA . ARG A 1 93 ? -8.059 13.407 0.428 1.00 93.38 93 ARG A CA 1
ATOM 769 C C . ARG A 1 93 ? -9.042 13.183 1.585 1.00 93.38 93 ARG A C 1
ATOM 771 O O . ARG A 1 93 ? -10.026 13.909 1.738 1.00 93.38 93 ARG A O 1
ATOM 778 N N . ALA A 1 94 ? -8.781 12.148 2.378 1.00 97.00 94 ALA A N 1
ATOM 779 C CA . ALA A 1 94 ? -9.631 11.796 3.499 1.00 97.00 94 ALA A CA 1
ATOM 780 C C . ALA A 1 94 ? -9.647 12.898 4.575 1.00 97.00 94 ALA A C 1
ATOM 782 O O . ALA A 1 94 ? -8.629 13.538 4.849 1.00 97.00 94 ALA A O 1
ATOM 783 N N . GLY A 1 95 ? -10.798 13.108 5.210 1.00 97.12 95 GLY A N 1
ATOM 784 C CA . GLY A 1 95 ? -11.006 14.125 6.240 1.00 97.12 95 GLY A CA 1
ATOM 785 C C . GLY A 1 95 ? -12.174 13.782 7.161 1.00 97.12 95 GLY A C 1
ATOM 786 O O . GLY A 1 95 ? -12.958 12.882 6.871 1.00 97.12 95 GLY A O 1
ATOM 787 N N . GLY A 1 96 ? -12.298 14.482 8.293 1.00 96.94 96 GLY A N 1
ATOM 788 C CA . GLY A 1 96 ? -13.349 14.190 9.284 1.00 96.94 96 GLY A CA 1
ATOM 789 C C . GLY A 1 96 ? -13.253 12.783 9.890 1.00 96.94 96 GLY A C 1
ATOM 790 O O . GLY A 1 96 ? -14.261 12.242 10.335 1.00 96.94 96 GLY A O 1
ATOM 791 N N . LEU A 1 97 ? -12.052 12.201 9.864 1.00 98.31 97 LEU A N 1
ATOM 792 C CA . LEU A 1 97 ? -11.764 10.842 10.303 1.00 98.31 97 LEU A CA 1
ATOM 793 C C . LEU A 1 97 ? -12.060 10.665 11.794 1.00 98.31 97 LEU A C 1
ATOM 795 O O . LEU A 1 97 ? -11.602 11.463 12.617 1.00 98.31 97 LEU A O 1
ATOM 799 N N . LYS A 1 98 ? -12.803 9.611 12.134 1.00 98.12 98 LYS A N 1
ATOM 800 C CA . LYS A 1 98 ? -13.104 9.218 13.513 1.00 98.12 98 LYS A CA 1
ATOM 801 C C . LYS A 1 98 ? -13.120 7.703 13.640 1.00 98.12 98 LYS A C 1
ATOM 803 O O . LYS A 1 98 ? -13.688 7.019 12.792 1.00 98.12 98 LYS A O 1
ATOM 808 N N . ILE A 1 99 ? -12.565 7.212 14.739 1.00 98.31 99 ILE A N 1
ATOM 809 C CA . ILE A 1 99 ? -12.758 5.835 15.189 1.00 98.31 99 ILE A CA 1
ATOM 810 C C . ILE A 1 99 ? -14.026 5.818 16.038 1.00 98.31 99 ILE A C 1
ATOM 812 O O . ILE A 1 99 ? -14.175 6.624 16.954 1.00 98.31 99 ILE A O 1
ATOM 816 N N . ILE A 1 100 ? -14.965 4.954 15.672 1.00 98.19 100 ILE A N 1
ATOM 817 C CA . ILE A 1 100 ? -16.234 4.749 16.374 1.00 98.19 100 ILE A CA 1
ATOM 818 C C . ILE A 1 100 ? -16.036 3.711 17.470 1.00 98.19 100 ILE A C 1
ATOM 820 O O . ILE A 1 100 ? -16.494 3.901 18.593 1.00 98.19 100 ILE A O 1
ATOM 824 N N . LYS A 1 101 ? -15.317 2.637 17.142 1.00 98.06 101 LYS A N 1
ATOM 825 C CA . LYS A 1 101 ? -15.008 1.551 18.059 1.00 98.06 101 LYS A CA 1
ATOM 826 C C . LYS A 1 101 ? -13.619 1.018 17.748 1.00 98.06 101 LYS A C 1
ATOM 828 O O . LYS A 1 101 ? -13.318 0.703 16.599 1.00 98.06 101 LYS A O 1
ATOM 833 N N . LYS A 1 102 ? -12.782 0.938 18.780 1.00 96.88 102 LYS A N 1
ATOM 834 C CA . LYS A 1 102 ? -11.477 0.286 18.693 1.00 96.88 102 LYS A CA 1
ATOM 835 C C . LYS A 1 102 ? -11.648 -1.226 18.719 1.00 96.88 102 LYS A C 1
ATOM 837 O O . LYS A 1 102 ? -12.441 -1.735 19.513 1.00 96.88 102 LYS A O 1
ATOM 842 N N . ALA A 1 103 ? -10.909 -1.923 17.866 1.00 94.25 103 ALA A N 1
ATOM 843 C CA . ALA A 1 103 ? -10.798 -3.367 17.959 1.00 94.25 103 ALA A CA 1
ATOM 844 C C . ALA A 1 103 ? -9.913 -3.773 19.132 1.00 94.25 103 ALA A C 1
ATOM 846 O O . ALA A 1 103 ? -8.887 -3.150 19.415 1.00 94.25 103 ALA A O 1
ATOM 847 N N . GLU A 1 104 ? -10.303 -4.869 19.767 1.00 90.12 104 GLU A N 1
ATOM 848 C CA . GLU A 1 104 ? -9.426 -5.601 20.663 1.00 90.12 104 GLU A CA 1
ATOM 849 C C . GLU A 1 104 ? -8.352 -6.292 19.819 1.00 90.12 104 GLU A C 1
ATOM 851 O O . GLU A 1 104 ? -8.660 -7.047 18.893 1.00 90.12 104 GLU A O 1
ATOM 856 N N . GLN A 1 105 ? -7.089 -5.965 20.082 1.00 81.44 105 GLN A N 1
ATOM 857 C CA . GLN A 1 105 ? -5.975 -6.554 19.354 1.00 81.44 105 GLN A CA 1
ATOM 858 C C . GLN A 1 105 ? -5.696 -7.941 19.925 1.00 81.44 105 GLN A C 1
ATOM 860 O O . GLN A 1 105 ? -5.385 -8.085 21.105 1.00 81.44 105 GLN A O 1
ATOM 865 N N . VAL A 1 106 ? -5.811 -8.958 19.075 1.00 80.81 106 VAL A N 1
ATOM 866 C CA . VAL A 1 106 ? -5.433 -10.326 19.423 1.00 80.81 106 VAL A CA 1
ATOM 867 C C . VAL A 1 106 ? -3.992 -10.528 18.991 1.00 80.81 106 VAL A C 1
ATOM 869 O O . VAL A 1 106 ? -3.667 -10.352 17.817 1.00 80.81 106 VAL A O 1
ATOM 872 N N . GLU A 1 107 ? -3.129 -10.918 19.925 1.00 82.12 107 GLU A N 1
ATOM 873 C CA . GLU A 1 107 ? -1.775 -11.323 19.572 1.00 82.12 107 GLU A CA 1
ATOM 874 C C . GLU A 1 107 ? -1.826 -12.536 18.640 1.00 82.12 107 GLU A C 1
ATOM 876 O O . GLU A 1 107 ? -2.378 -13.589 18.961 1.00 82.12 107 GLU A O 1
ATOM 881 N N . THR A 1 108 ? -1.235 -12.385 17.459 1.00 86.75 108 THR A N 1
ATOM 882 C CA . THR A 1 108 ? -1.093 -13.471 16.491 1.00 86.75 108 THR A CA 1
ATOM 883 C C . THR A 1 108 ? 0.372 -13.782 16.278 1.00 86.75 108 THR A C 1
ATOM 885 O O . THR A 1 108 ? 1.189 -12.868 16.191 1.00 86.75 108 THR A O 1
ATOM 888 N N . THR A 1 109 ? 0.709 -15.060 16.115 1.00 90.38 109 THR A N 1
ATOM 889 C CA . THR A 1 109 ? 2.067 -15.456 15.743 1.00 90.38 109 THR A CA 1
ATOM 890 C C . THR A 1 109 ? 2.354 -15.019 14.302 1.00 90.38 109 THR A C 1
ATOM 892 O O . THR A 1 109 ? 1.699 -15.521 13.381 1.00 90.38 109 THR A O 1
ATOM 895 N N . PRO A 1 110 ? 3.314 -14.107 14.065 1.00 92.81 110 PRO A N 1
ATOM 896 C CA . PRO A 1 110 ? 3.664 -13.711 12.712 1.00 92.81 110 PRO A CA 1
ATOM 897 C C . PRO A 1 110 ? 4.379 -14.858 11.981 1.00 92.81 110 PRO A C 1
ATOM 899 O O . PRO A 1 110 ? 5.041 -15.686 12.615 1.00 92.81 110 PRO A O 1
ATOM 902 N N . PRO A 1 111 ? 4.331 -14.894 10.638 1.00 94.25 111 PRO A N 1
ATOM 903 C CA . PRO A 1 111 ? 3.543 -14.049 9.724 1.00 94.25 111 PRO A CA 1
ATOM 904 C C . PRO A 1 111 ? 2.085 -14.550 9.489 1.00 94.25 111 PRO A C 1
ATOM 906 O O . PRO A 1 111 ? 1.843 -15.759 9.543 1.00 94.25 111 PRO A O 1
ATOM 909 N N . PRO A 1 112 ? 1.116 -13.681 9.101 1.00 95.56 112 PRO A N 1
ATOM 910 C CA . PRO A 1 112 ? 1.264 -12.262 8.758 1.00 95.56 112 PRO A CA 1
ATOM 911 C C . PRO A 1 112 ? 1.505 -11.374 9.983 1.00 95.56 112 PRO A C 1
ATOM 913 O O . PRO A 1 112 ? 1.160 -11.734 11.100 1.00 95.56 112 PRO A O 1
ATOM 916 N N . TYR A 1 113 ? 2.112 -10.211 9.760 1.00 95.19 113 TYR A N 1
ATOM 917 C CA . TYR A 1 113 ? 2.398 -9.243 10.817 1.00 95.19 113 TYR A CA 1
ATOM 918 C C . TYR A 1 113 ? 1.187 -8.321 10.969 1.00 95.19 113 TYR A C 1
ATOM 920 O O . TYR A 1 113 ? 1.037 -7.362 10.210 1.00 95.19 113 TYR A O 1
ATOM 928 N N . LEU A 1 114 ? 0.302 -8.666 11.906 1.00 93.69 114 LEU A N 1
ATOM 929 C CA . LEU A 1 114 ? -0.879 -7.880 12.275 1.00 93.69 114 LEU A CA 1
ATOM 930 C C . LEU A 1 114 ? -0.506 -6.894 13.386 1.00 93.69 114 LEU A C 1
ATOM 932 O O . LEU A 1 114 ? -0.924 -7.025 14.530 1.00 93.69 114 LEU A O 1
ATOM 936 N N . ILE A 1 115 ? 0.369 -5.958 13.038 1.00 92.75 115 ILE A N 1
ATOM 937 C CA . ILE A 1 115 ? 0.896 -4.933 13.940 1.00 92.75 115 ILE A CA 1
ATOM 938 C C . ILE A 1 115 ? 0.385 -3.557 13.524 1.00 92.75 115 ILE A C 1
ATOM 940 O O . ILE A 1 115 ? -0.136 -3.391 12.416 1.00 92.75 115 ILE A O 1
ATOM 944 N N . GLU A 1 116 ? 0.583 -2.561 14.386 1.00 92.62 116 GLU A N 1
ATOM 945 C CA . GLU A 1 116 ? 0.495 -1.169 13.957 1.00 92.62 116 GLU A CA 1
ATOM 946 C C . GLU A 1 116 ? 1.449 -0.949 12.766 1.00 92.62 116 GLU A C 1
ATOM 948 O O . GLU A 1 116 ? 2.632 -1.292 12.860 1.00 92.62 116 GLU A O 1
ATOM 953 N N . PRO A 1 117 ? 0.958 -0.422 11.630 1.00 93.88 117 PRO A N 1
ATOM 954 C CA . PRO A 1 117 ? 1.800 -0.126 10.482 1.00 93.88 117 PRO A CA 1
ATOM 955 C C . PRO A 1 117 ? 2.941 0.829 10.867 1.00 93.88 117 PRO A C 1
ATOM 957 O O . PRO A 1 117 ? 2.656 1.916 11.372 1.00 93.88 117 PRO A O 1
ATOM 960 N N . PRO A 1 118 ? 4.206 0.481 10.574 1.00 95.62 118 PRO A N 1
ATOM 961 C CA . PRO A 1 118 ? 5.350 1.366 10.798 1.00 95.62 118 PRO A CA 1
ATOM 962 C C . PRO A 1 118 ? 5.244 2.689 10.041 1.00 95.62 118 PRO A C 1
ATOM 964 O O . PRO A 1 118 ? 4.418 2.821 9.136 1.00 95.62 118 PRO A O 1
ATOM 967 N N . ASP A 1 119 ? 6.103 3.652 10.372 1.00 97.00 119 ASP A N 1
ATOM 968 C CA . ASP A 1 119 ? 6.203 4.925 9.650 1.00 97.00 119 ASP A CA 1
ATOM 969 C C . ASP A 1 119 ? 6.719 4.760 8.202 1.00 97.00 119 ASP A C 1
ATOM 971 O O . ASP A 1 119 ? 7.235 3.713 7.797 1.00 97.00 119 ASP A O 1
ATOM 975 N N . MET A 1 120 ? 6.536 5.795 7.376 1.00 97.38 120 MET A N 1
ATOM 976 C CA . MET A 1 120 ? 6.915 5.775 5.957 1.00 97.38 120 MET A CA 1
ATOM 977 C C . MET A 1 120 ? 8.424 5.615 5.755 1.00 97.38 120 MET A C 1
ATOM 979 O O . MET A 1 120 ? 8.833 4.910 4.832 1.00 97.38 120 MET A O 1
ATOM 983 N N . ALA A 1 121 ? 9.234 6.214 6.633 1.00 96.62 121 ALA A N 1
ATOM 984 C CA . ALA A 1 121 ? 10.692 6.104 6.597 1.00 96.62 121 ALA A CA 1
ATOM 985 C C . ALA A 1 121 ? 11.156 4.658 6.826 1.00 96.62 121 ALA A C 1
ATOM 987 O O . ALA A 1 121 ? 12.078 4.184 6.165 1.00 96.62 121 ALA A O 1
ATOM 988 N N . THR A 1 122 ? 10.469 3.918 7.695 1.00 96.31 122 THR A N 1
ATOM 989 C CA . THR A 1 122 ? 10.736 2.499 7.927 1.00 96.31 122 THR A CA 1
ATOM 990 C C . THR A 1 122 ? 10.485 1.684 6.662 1.00 96.31 122 THR A C 1
ATOM 992 O O . THR A 1 122 ? 11.310 0.846 6.308 1.00 96.31 122 THR A O 1
ATOM 995 N N . TYR A 1 123 ? 9.391 1.921 5.929 1.00 96.69 123 TYR A N 1
ATOM 996 C CA . TYR A 1 123 ? 9.174 1.235 4.646 1.00 96.69 123 TYR A CA 1
ATOM 997 C C . TYR A 1 123 ? 10.244 1.584 3.610 1.00 96.69 123 TYR A C 1
ATOM 999 O O . TYR A 1 123 ? 10.700 0.696 2.889 1.00 96.69 123 TYR A O 1
ATOM 1007 N N . GLU A 1 124 ? 10.660 2.848 3.553 1.00 95.19 124 GLU A N 1
ATOM 1008 C CA . GLU A 1 124 ? 11.697 3.313 2.633 1.00 95.19 124 GLU A CA 1
ATOM 1009 C C . GLU A 1 124 ? 13.038 2.624 2.890 1.00 95.19 124 GLU A C 1
ATOM 1011 O O . GLU A 1 124 ? 13.582 2.009 1.975 1.00 95.19 124 GLU A O 1
ATOM 1016 N N . VAL A 1 125 ? 13.518 2.638 4.138 1.00 94.06 125 VAL A N 1
ATOM 1017 C CA . VAL A 1 125 ? 14.780 1.990 4.539 1.00 94.06 125 VAL A CA 1
ATOM 1018 C C . VAL A 1 125 ? 14.738 0.488 4.286 1.00 94.06 125 VAL A C 1
ATOM 1020 O O . VAL A 1 125 ? 15.735 -0.115 3.893 1.00 94.06 125 VAL A O 1
ATOM 1023 N N . ARG A 1 126 ? 13.577 -0.138 4.497 1.00 94.38 126 ARG A N 1
ATOM 1024 C CA . ARG A 1 126 ? 13.430 -1.574 4.266 1.00 94.38 126 ARG A CA 1
ATOM 1025 C C . ARG A 1 126 ? 13.454 -1.919 2.778 1.00 94.38 126 ARG A C 1
ATOM 1027 O O . ARG A 1 126 ? 13.877 -3.010 2.411 1.00 94.38 126 ARG A O 1
ATOM 1034 N N . GLY A 1 127 ? 12.966 -1.040 1.918 1.00 94.75 127 GLY A N 1
ATOM 1035 C CA . GLY A 1 127 ? 12.876 -1.317 0.494 1.00 94.75 127 GLY A CA 1
ATOM 1036 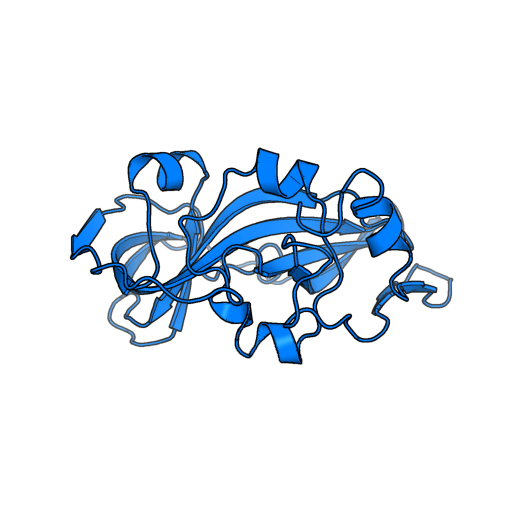C C . GLY A 1 127 ? 11.880 -2.428 0.143 1.00 94.75 127 GLY A C 1
ATOM 1037 O O . GLY A 1 127 ? 11.475 -3.278 0.947 1.00 94.75 127 GLY A O 1
ATOM 1038 N N . ALA A 1 128 ? 11.428 -2.379 -1.103 1.00 95.44 128 ALA A N 1
ATOM 1039 C CA . ALA A 1 128 ? 10.371 -3.240 -1.596 1.00 95.44 128 ALA A CA 1
ATOM 1040 C C . ALA A 1 128 ? 10.931 -4.511 -2.239 1.00 95.44 128 ALA A C 1
ATOM 1042 O O . ALA A 1 128 ? 11.915 -4.468 -2.970 1.00 95.44 128 ALA A O 1
ATOM 1043 N N . ARG A 1 129 ? 10.233 -5.629 -2.027 1.00 96.56 129 ARG A N 1
ATOM 1044 C CA . ARG A 1 129 ? 10.423 -6.878 -2.773 1.00 96.56 129 ARG A CA 1
ATOM 1045 C C . ARG A 1 129 ? 9.170 -7.262 -3.540 1.00 96.56 129 ARG A C 1
ATOM 1047 O O . ARG A 1 129 ? 8.048 -6.995 -3.096 1.00 96.56 129 ARG A O 1
ATOM 1054 N N . MET A 1 130 ? 9.334 -7.918 -4.673 1.00 96.62 130 MET A N 1
ATOM 1055 C CA . MET A 1 130 ? 8.273 -8.376 -5.546 1.00 96.62 130 MET A CA 1
ATOM 1056 C C . MET A 1 130 ? 7.371 -9.405 -4.856 1.00 96.62 130 MET A C 1
ATOM 1058 O O . MET A 1 130 ? 7.676 -10.590 -4.788 1.00 96.62 130 MET A O 1
ATOM 1062 N N . LEU A 1 131 ? 6.169 -9.010 -4.439 1.00 98.06 131 LEU A N 1
ATOM 1063 C CA . LEU A 1 131 ? 5.224 -9.960 -3.853 1.00 98.06 131 LEU A CA 1
ATOM 1064 C C . LEU A 1 131 ? 4.370 -10.631 -4.932 1.00 98.06 131 LEU A C 1
ATOM 1066 O O . LEU A 1 131 ? 3.813 -9.957 -5.807 1.00 98.06 131 LEU A O 1
ATOM 1070 N N . SER A 1 132 ? 4.207 -11.953 -4.852 1.00 97.81 132 SER A N 1
ATOM 1071 C CA . SER A 1 132 ? 3.277 -12.675 -5.719 1.00 97.81 132 SER A CA 1
ATOM 1072 C C . SER A 1 132 ? 1.825 -12.251 -5.476 1.00 97.81 132 SER A C 1
ATOM 1074 O O . SER A 1 132 ? 1.382 -12.087 -4.338 1.00 97.81 132 SER A O 1
ATOM 1076 N N . ALA A 1 133 ? 1.046 -12.136 -6.555 1.00 96.62 133 ALA A N 1
ATOM 1077 C CA . ALA A 1 133 ? -0.369 -11.778 -6.463 1.00 96.62 133 ALA A CA 1
ATOM 1078 C C . ALA A 1 133 ? -1.186 -12.805 -5.655 1.00 96.62 133 ALA A C 1
ATOM 1080 O O . ALA A 1 133 ? -2.172 -12.442 -5.018 1.00 96.62 133 ALA A O 1
ATOM 1081 N N . ALA A 1 134 ? -0.775 -14.078 -5.665 1.00 97.50 134 ALA A N 1
ATOM 1082 C CA . ALA A 1 134 ? -1.404 -15.132 -4.874 1.00 97.50 134 ALA A CA 1
ATOM 1083 C C . ALA A 1 134 ? -1.135 -14.949 -3.372 1.00 97.50 134 ALA A C 1
ATOM 1085 O O . ALA A 1 134 ? -2.075 -14.994 -2.582 1.00 97.50 134 ALA A O 1
ATOM 1086 N N . SER A 1 135 ? 0.118 -14.676 -2.979 1.00 97.75 135 SER A N 1
ATOM 1087 C CA . SER A 1 135 ? 0.455 -14.360 -1.584 1.00 97.75 135 SER A CA 1
ATOM 1088 C C . SER A 1 135 ? -0.264 -13.096 -1.118 1.00 97.75 135 SER A C 1
ATOM 1090 O O . SER A 1 135 ? -0.869 -13.117 -0.046 1.00 97.75 135 SER A O 1
ATOM 1092 N N . TYR A 1 136 ? -0.262 -12.035 -1.941 1.00 98.19 136 TYR A N 1
ATOM 1093 C CA . TYR A 1 136 ? -0.958 -10.779 -1.647 1.00 98.19 136 TYR A CA 1
ATOM 1094 C C . TYR A 1 136 ? -2.450 -10.997 -1.386 1.00 98.19 136 TYR A C 1
ATOM 1096 O O . TYR A 1 136 ? -2.942 -10.547 -0.365 1.00 98.19 136 TYR A O 1
ATOM 1104 N N . LYS A 1 137 ? -3.162 -11.719 -2.262 1.00 96.81 137 LYS A N 1
ATOM 1105 C CA . LYS A 1 137 ? -4.605 -11.993 -2.103 1.00 96.81 137 LYS A CA 1
ATOM 1106 C C . LYS A 1 137 ? -4.933 -12.943 -0.946 1.00 96.81 137 LYS A C 1
ATOM 1108 O O . LYS A 1 137 ? -6.083 -13.002 -0.526 1.00 96.81 137 LYS A O 1
ATOM 1113 N N . GLY A 1 138 ? -3.953 -13.720 -0.488 1.00 96.38 138 GLY A N 1
ATOM 1114 C CA . GLY A 1 138 ? -4.082 -14.620 0.650 1.00 96.38 138 GLY A CA 1
ATOM 1115 C C . GLY A 1 138 ? -3.727 -13.933 1.967 1.00 96.38 138 GLY A C 1
ATOM 1116 O O . GLY A 1 138 ? -4.143 -12.813 2.252 1.00 96.38 138 GLY A O 1
ATOM 1117 N N . LYS A 1 139 ? -2.911 -14.615 2.776 1.00 93.88 139 LYS A N 1
ATOM 1118 C CA . LYS A 1 139 ? -2.543 -14.171 4.129 1.00 93.88 139 LYS A CA 1
ATOM 1119 C C . LYS A 1 139 ? -1.808 -12.826 4.170 1.00 93.88 139 LYS A C 1
ATOM 1121 O O . LYS A 1 139 ? -1.861 -12.150 5.190 1.00 93.88 139 LYS A O 1
ATOM 1126 N N . CYS A 1 140 ? -1.116 -12.424 3.099 1.00 97.88 140 CYS A N 1
ATOM 1127 C CA . CYS A 1 140 ? -0.385 -11.158 3.107 1.00 97.88 140 CYS A CA 1
ATOM 1128 C C . CYS A 1 140 ? -1.307 -9.939 3.010 1.00 97.88 140 CYS A C 1
ATOM 1130 O O . CYS A 1 140 ? -0.858 -8.865 3.380 1.00 97.88 140 CYS A O 1
ATOM 1132 N N . PHE A 1 141 ? -2.567 -10.071 2.578 1.00 97.94 141 PHE A N 1
ATOM 1133 C CA . PHE A 1 141 ? -3.462 -8.921 2.409 1.00 97.94 141 PHE A CA 1
ATOM 1134 C C . PHE A 1 141 ? -3.597 -8.077 3.684 1.00 97.94 141 PHE A C 1
ATOM 1136 O O . PHE A 1 141 ? -3.649 -6.854 3.607 1.00 97.94 141 PHE A O 1
ATOM 1143 N N . GLN A 1 142 ? -3.639 -8.708 4.858 1.00 96.50 142 GLN A N 1
ATOM 1144 C CA . GLN A 1 142 ? -3.773 -8.009 6.145 1.00 96.50 142 GLN A CA 1
ATOM 1145 C C . GLN A 1 142 ? -2.428 -7.664 6.798 1.00 96.50 142 GLN A C 1
ATOM 1147 O O . GLN A 1 142 ? -2.399 -7.038 7.849 1.00 96.50 142 GLN A O 1
ATOM 1152 N N . CYS A 1 143 ? -1.314 -8.099 6.208 1.00 97.38 143 CYS A N 1
ATOM 1153 C CA . CYS A 1 143 ? 0.014 -7.878 6.762 1.00 97.38 143 CYS A CA 1
ATOM 1154 C C . CYS A 1 143 ? 0.406 -6.403 6.622 1.00 97.38 143 CYS A C 1
ATOM 1156 O O . CYS A 1 143 ? 0.348 -5.875 5.511 1.00 97.38 143 CYS A O 1
ATOM 1158 N N . ALA A 1 144 ? 0.911 -5.789 7.697 1.00 96.75 144 ALA A N 1
ATOM 1159 C CA . ALA A 1 144 ? 1.403 -4.406 7.687 1.00 96.75 144 ALA A CA 1
ATOM 1160 C C . ALA A 1 144 ? 2.475 -4.164 6.605 1.00 96.75 144 ALA A C 1
ATOM 1162 O O . ALA A 1 144 ? 2.594 -3.081 6.049 1.00 96.75 144 ALA A O 1
ATOM 1163 N N . TRP A 1 145 ? 3.230 -5.204 6.245 1.00 97.69 145 TRP A N 1
ATOM 1164 C CA . TRP A 1 145 ? 4.301 -5.120 5.256 1.00 97.69 145 TRP A CA 1
ATOM 1165 C C . TRP A 1 145 ? 3.873 -5.290 3.797 1.00 97.69 145 TRP A C 1
ATOM 1167 O O . TRP A 1 145 ? 4.711 -5.155 2.901 1.00 97.69 145 TRP A O 1
ATOM 1177 N N . ALA A 1 146 ? 2.627 -5.678 3.534 1.00 97.94 146 ALA A N 1
ATOM 1178 C CA . ALA A 1 146 ? 2.149 -5.875 2.174 1.00 97.94 146 ALA A CA 1
ATOM 1179 C C . ALA A 1 146 ? 1.630 -4.559 1.602 1.00 97.94 146 ALA A C 1
ATOM 1181 O O . ALA A 1 146 ? 0.931 -3.817 2.279 1.00 97.94 146 ALA A O 1
ATOM 1182 N N . ALA A 1 147 ? 1.923 -4.302 0.333 1.00 97.31 147 ALA A N 1
ATOM 1183 C CA . ALA A 1 147 ? 1.472 -3.103 -0.355 1.00 97.31 147 ALA A CA 1
ATOM 1184 C C . ALA A 1 147 ? 0.946 -3.449 -1.742 1.00 97.31 147 ALA A C 1
ATOM 1186 O O . ALA A 1 147 ? 1.507 -4.310 -2.421 1.00 97.31 147 ALA A O 1
ATOM 1187 N N . MET A 1 148 ? -0.083 -2.736 -2.189 1.00 97.62 148 MET A N 1
ATOM 1188 C CA . MET A 1 148 ? -0.420 -2.634 -3.606 1.00 97.62 148 MET A CA 1
ATOM 1189 C C . MET A 1 148 ? -0.067 -1.230 -4.082 1.00 97.62 148 MET A C 1
ATOM 1191 O O . MET A 1 148 ? -0.681 -0.254 -3.652 1.00 97.62 148 MET A O 1
ATOM 1195 N N . ALA A 1 149 ? 0.930 -1.136 -4.956 1.00 96.44 149 ALA A N 1
ATOM 1196 C CA . ALA A 1 149 ? 1.448 0.134 -5.432 1.00 96.44 149 ALA A CA 1
ATOM 1197 C C . ALA A 1 149 ? 0.929 0.459 -6.834 1.00 96.44 149 ALA A C 1
ATOM 1199 O O . ALA A 1 149 ? 0.799 -0.424 -7.689 1.00 96.44 149 ALA A O 1
ATOM 1200 N N . ALA A 1 150 ? 0.688 1.745 -7.086 1.00 95.94 150 ALA A N 1
ATOM 1201 C CA . ALA A 1 150 ? 0.502 2.260 -8.438 1.00 95.94 150 ALA A CA 1
ATOM 1202 C C . ALA A 1 150 ? 1.874 2.382 -9.111 1.00 95.94 150 ALA A C 1
ATOM 1204 O O . ALA A 1 150 ? 2.732 3.118 -8.631 1.00 95.94 150 ALA A O 1
ATOM 1205 N N . VAL A 1 151 ? 2.099 1.652 -10.201 1.00 96.25 151 VAL A N 1
ATOM 1206 C CA . VAL A 1 151 ? 3.368 1.655 -10.935 1.00 96.25 151 VAL A CA 1
ATOM 1207 C C . VAL A 1 151 ? 3.229 2.492 -12.195 1.00 96.25 151 VAL A C 1
ATOM 1209 O O . VAL A 1 151 ? 2.419 2.184 -13.072 1.00 96.25 151 VAL A O 1
ATOM 1212 N N . GLU A 1 152 ? 4.057 3.526 -12.287 1.00 95.62 152 GLU A N 1
ATOM 1213 C CA . GLU A 1 152 ? 4.225 4.387 -13.449 1.00 95.62 152 GLU A CA 1
ATOM 1214 C C . GLU A 1 152 ? 5.455 3.936 -14.239 1.00 95.62 152 GLU A C 1
ATOM 1216 O O . GLU A 1 152 ? 6.591 4.164 -13.830 1.00 95.62 152 GLU A O 1
ATOM 1221 N N . ILE A 1 153 ? 5.233 3.290 -15.379 1.00 95.44 153 ILE A N 1
ATOM 1222 C CA . ILE A 1 153 ? 6.295 2.836 -16.275 1.00 95.44 153 ILE A CA 1
ATOM 1223 C C . ILE A 1 153 ? 6.552 3.925 -17.309 1.00 95.44 153 ILE A C 1
ATOM 1225 O O . ILE A 1 153 ? 5.687 4.207 -18.141 1.00 95.44 153 ILE A O 1
ATOM 1229 N N . GLU A 1 154 ? 7.750 4.494 -17.285 1.00 95.00 154 GLU A N 1
ATOM 1230 C CA . GLU A 1 154 ? 8.239 5.438 -18.284 1.00 95.00 154 GLU A CA 1
ATOM 1231 C C . GLU A 1 154 ? 8.455 4.702 -19.616 1.00 95.00 154 GLU A C 1
ATOM 1233 O O . GLU A 1 154 ? 9.466 4.030 -19.832 1.00 95.00 154 GLU A O 1
ATOM 1238 N N . TYR A 1 155 ? 7.447 4.761 -20.491 1.00 94.81 155 TYR A N 1
ATOM 1239 C CA . TYR A 1 155 ? 7.407 3.980 -21.728 1.00 94.81 155 TYR A CA 1
ATOM 1240 C C . TYR A 1 155 ? 8.117 4.702 -22.873 1.00 94.81 155 TYR A C 1
ATOM 1242 O O . TYR A 1 155 ? 8.884 4.080 -23.604 1.00 94.81 155 TYR A O 1
ATOM 1250 N N . ASN A 1 156 ? 7.866 6.002 -23.026 1.00 94.00 156 ASN A N 1
ATOM 1251 C CA . ASN A 1 156 ? 8.559 6.878 -23.962 1.00 94.00 156 ASN A CA 1
ATOM 1252 C C . ASN A 1 156 ? 9.006 8.119 -23.198 1.00 94.00 156 ASN A C 1
ATOM 1254 O O . ASN A 1 156 ? 8.156 8.936 -22.846 1.00 94.00 156 ASN A O 1
ATOM 1258 N N . TRP A 1 157 ? 10.310 8.228 -22.949 1.00 90.75 157 TRP A N 1
ATOM 1259 C CA . TRP A 1 157 ? 10.890 9.192 -22.017 1.00 90.75 157 TRP A CA 1
ATOM 1260 C C . TRP A 1 157 ? 10.342 10.615 -22.190 1.00 90.75 157 TRP A C 1
ATOM 1262 O O . TRP A 1 157 ? 10.532 11.243 -23.231 1.00 90.75 157 TRP A O 1
ATOM 1272 N N . GLY A 1 158 ? 9.655 11.115 -21.161 1.00 90.19 158 GLY A N 1
ATOM 1273 C CA . GLY A 1 158 ? 9.097 12.470 -21.109 1.00 90.19 158 GLY A CA 1
ATOM 1274 C C . GLY A 1 158 ? 7.854 12.684 -21.977 1.00 90.19 158 GLY A C 1
ATOM 1275 O O . GLY A 1 158 ? 7.322 13.790 -22.018 1.00 90.19 158 GLY A O 1
ATOM 1276 N N . VAL A 1 159 ? 7.375 11.644 -22.662 1.00 94.38 159 VAL A N 1
ATOM 1277 C CA . VAL A 1 159 ? 6.254 11.718 -23.608 1.00 94.38 159 VAL A CA 1
ATOM 1278 C C . VAL A 1 159 ? 5.073 10.878 -23.143 1.00 94.38 159 VAL A C 1
ATOM 1280 O O . VAL A 1 159 ? 3.937 11.346 -23.181 1.00 94.38 159 VAL A O 1
ATOM 1283 N N . SER A 1 160 ? 5.295 9.623 -22.742 1.00 93.62 160 SER A N 1
ATOM 1284 C CA . SER A 1 160 ? 4.195 8.758 -22.319 1.00 93.62 160 SER A CA 1
ATOM 1285 C C . SER A 1 160 ? 4.587 7.704 -21.294 1.00 93.62 160 SER A C 1
ATOM 1287 O O . SER A 1 160 ? 5.672 7.119 -21.315 1.00 93.62 160 SER A O 1
ATOM 1289 N N . LYS A 1 161 ? 3.622 7.424 -20.417 1.00 94.62 161 LYS A N 1
ATOM 1290 C CA . LYS A 1 161 ? 3.716 6.438 -19.346 1.00 94.62 161 LYS A CA 1
ATOM 1291 C C . LYS A 1 161 ? 2.674 5.341 -19.526 1.00 94.62 161 LYS A C 1
ATOM 1293 O O . LYS A 1 161 ? 1.580 5.577 -20.043 1.00 94.62 161 LYS A O 1
ATOM 1298 N N . LYS A 1 162 ? 3.001 4.137 -19.065 1.00 94.25 162 LYS A N 1
ATOM 1299 C CA . LYS A 1 162 ? 2.049 3.038 -18.863 1.00 94.25 162 LYS A CA 1
ATOM 1300 C C . LYS A 1 162 ? 1.826 2.846 -17.371 1.00 94.25 162 LYS A C 1
ATOM 1302 O O . LYS A 1 162 ? 2.740 3.041 -16.582 1.00 94.25 162 LYS A O 1
ATOM 1307 N N . TYR A 1 163 ? 0.620 2.440 -17.000 1.00 94.50 163 TYR A N 1
ATOM 1308 C CA . TYR A 1 163 ? 0.230 2.310 -15.601 1.00 94.50 163 TYR A CA 1
ATOM 1309 C C . TYR A 1 163 ? -0.272 0.904 -15.321 1.00 94.50 163 TYR A C 1
ATOM 1311 O O . TYR A 1 163 ? -0.973 0.317 -16.148 1.00 94.50 163 TYR A O 1
ATOM 1319 N N . ARG A 1 164 ? 0.074 0.373 -14.152 1.00 95.44 164 ARG A N 1
ATOM 1320 C CA . ARG A 1 164 ? -0.521 -0.850 -13.607 1.00 95.44 164 ARG A CA 1
ATOM 1321 C C . ARG A 1 164 ? -0.361 -0.896 -12.097 1.00 95.44 164 ARG A C 1
ATOM 1323 O O . ARG A 1 164 ? 0.410 -0.130 -11.532 1.00 95.44 164 ARG A O 1
ATOM 1330 N N . PHE A 1 165 ? -1.058 -1.827 -11.464 1.00 96.62 165 PHE A N 1
ATOM 1331 C CA . PHE A 1 165 ? -0.875 -2.110 -10.048 1.00 96.62 165 PHE A CA 1
ATOM 1332 C C . PHE A 1 165 ? 0.027 -3.322 -9.861 1.00 96.62 165 PHE A C 1
ATOM 1334 O O . PHE A 1 165 ? -0.100 -4.321 -10.573 1.00 96.62 165 PHE A O 1
ATOM 1341 N N . GLU A 1 166 ? 0.943 -3.225 -8.907 1.00 96.88 166 GLU A N 1
ATOM 1342 C CA . GLU A 1 166 ? 1.846 -4.307 -8.540 1.00 96.88 166 GLU A CA 1
ATOM 1343 C C . GLU A 1 166 ? 1.910 -4.456 -7.020 1.00 96.88 166 GLU A C 1
ATOM 1345 O O . GLU A 1 166 ? 1.956 -3.468 -6.287 1.00 96.88 166 GLU A O 1
ATOM 1350 N N . SER A 1 167 ? 1.938 -5.700 -6.543 1.00 97.62 167 SER A N 1
ATOM 1351 C CA . SER A 1 167 ? 2.077 -5.995 -5.119 1.00 97.62 167 SER A CA 1
ATOM 1352 C C . SER A 1 167 ? 3.540 -6.038 -4.687 1.00 97.62 167 SER A C 1
ATOM 1354 O O . SER A 1 167 ? 4.380 -6.628 -5.370 1.00 97.62 167 SER A O 1
ATOM 1356 N N . PHE A 1 168 ? 3.841 -5.489 -3.5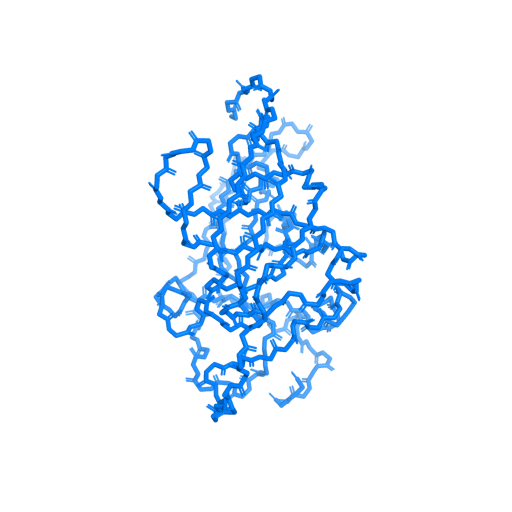18 1.00 97.56 168 PHE A N 1
ATOM 1357 C CA . PHE A 1 168 ? 5.175 -5.490 -2.924 1.00 97.56 168 PHE A CA 1
ATOM 1358 C C . PHE A 1 168 ? 5.137 -5.961 -1.469 1.00 97.56 168 PHE A C 1
ATOM 1360 O O . PHE A 1 168 ? 4.095 -5.920 -0.812 1.00 97.56 168 PHE A O 1
ATOM 1367 N N . CYS A 1 169 ? 6.277 -6.444 -0.987 1.00 97.75 169 CYS A N 1
ATOM 1368 C CA . CYS A 1 169 ? 6.505 -6.838 0.394 1.00 97.75 169 CYS A CA 1
ATOM 1369 C C . CYS A 1 169 ? 7.689 -6.055 0.952 1.00 97.75 169 CYS A C 1
ATOM 1371 O O . CYS A 1 169 ? 8.787 -6.119 0.405 1.00 97.75 169 CYS A O 1
ATOM 1373 N N . TYR A 1 170 ? 7.468 -5.386 2.075 1.00 97.44 170 TYR A N 1
ATOM 1374 C CA . TYR A 1 170 ? 8.501 -4.688 2.837 1.00 97.44 170 TYR A CA 1
ATOM 1375 C C . TYR A 1 170 ? 8.981 -5.502 4.048 1.00 97.44 170 TYR A C 1
ATOM 1377 O O . TYR A 1 170 ? 9.864 -5.075 4.780 1.00 97.44 170 TYR A O 1
ATOM 1385 N N . GLY A 1 171 ? 8.411 -6.687 4.278 1.00 96.62 171 GLY A N 1
ATOM 1386 C CA . GLY A 1 171 ? 8.645 -7.483 5.483 1.00 96.62 171 GLY A CA 1
ATOM 1387 C C . GLY A 1 171 ? 10.004 -8.187 5.478 1.00 96.62 171 GLY A C 1
ATOM 1388 O O . GLY A 1 171 ? 10.722 -8.108 4.471 1.00 96.62 171 GLY A O 1
ATOM 1389 N N . PRO A 1 172 ? 10.351 -8.889 6.569 1.00 96.12 172 PRO A N 1
ATOM 1390 C CA . PRO A 1 172 ? 11.647 -9.553 6.742 1.00 96.12 172 PRO A CA 1
ATOM 1391 C C . PRO A 1 172 ? 11.991 -10.512 5.605 1.00 96.12 172 PRO A C 1
ATOM 1393 O O . PRO A 1 172 ? 11.090 -11.157 5.046 1.00 96.12 172 PRO A O 1
ATOM 1396 N N . LYS A 1 173 ? 13.273 -10.607 5.234 1.00 95.44 173 LYS A N 1
ATOM 1397 C CA . LYS A 1 173 ? 13.723 -11.489 4.145 1.00 95.44 173 LYS A CA 1
ATOM 1398 C C . LYS A 1 173 ? 13.392 -12.954 4.431 1.00 95.44 173 LYS A C 1
ATOM 1400 O O . LYS A 1 173 ? 12.862 -13.617 3.536 1.00 95.44 173 LYS A O 1
ATOM 1405 N N . SER A 1 174 ? 13.503 -13.356 5.696 1.00 95.62 174 SER A N 1
ATOM 1406 C CA . SER A 1 174 ? 13.195 -14.682 6.244 1.00 95.62 174 SER A CA 1
ATOM 1407 C C . SER A 1 174 ? 11.702 -15.060 6.273 1.00 95.62 174 SER A C 1
ATOM 1409 O O . SER A 1 174 ? 11.340 -16.194 6.610 1.00 95.62 174 SER A O 1
ATOM 1411 N N . CYS A 1 175 ? 10.791 -14.138 5.934 1.00 97.06 175 CYS A N 1
ATOM 1412 C CA . CYS A 1 175 ? 9.348 -14.346 6.071 1.00 97.06 175 CYS A CA 1
ATOM 1413 C C . CYS A 1 175 ? 8.831 -15.546 5.254 1.00 97.06 175 CYS A C 1
ATOM 1415 O O . CYS A 1 175 ? 8.769 -15.514 4.026 1.00 97.06 175 CYS A O 1
ATOM 1417 N N . LYS A 1 176 ? 8.309 -16.570 5.943 1.00 96.62 176 LYS A N 1
ATOM 1418 C CA . LYS A 1 176 ? 7.825 -17.828 5.334 1.00 96.62 176 LYS A CA 1
ATOM 1419 C C . LYS A 1 176 ? 6.589 -17.693 4.429 1.00 96.62 176 LYS A C 1
ATOM 1421 O O . LYS A 1 176 ? 6.276 -18.620 3.685 1.00 96.62 176 LYS A O 1
ATOM 1426 N N . LEU A 1 177 ? 5.851 -16.579 4.500 1.00 96.88 177 LEU A N 1
ATOM 1427 C CA . LEU A 1 177 ? 4.724 -16.307 3.589 1.00 96.88 177 LEU A CA 1
ATOM 1428 C C . LEU A 1 177 ? 5.150 -15.573 2.315 1.00 96.88 177 LEU A C 1
ATOM 1430 O O . LEU A 1 177 ? 4.373 -15.529 1.351 1.00 96.88 177 LEU A O 1
ATOM 1434 N N . TYR A 1 178 ? 6.352 -14.990 2.307 1.00 97.38 178 TYR A N 1
ATOM 1435 C CA . TYR A 1 178 ? 6.877 -14.325 1.129 1.00 97.38 178 TYR A CA 1
ATOM 1436 C C . TYR A 1 178 ? 7.063 -15.342 0.004 1.00 97.38 178 TYR A C 1
ATOM 1438 O O . TYR A 1 178 ? 7.638 -16.414 0.178 1.00 97.38 178 TYR A O 1
ATOM 1446 N N . LYS A 1 179 ? 6.547 -14.987 -1.169 1.00 97.38 179 LYS A N 1
ATOM 1447 C CA . LYS A 1 179 ? 6.834 -15.672 -2.424 1.00 97.38 179 LYS A CA 1
ATOM 1448 C C . LYS A 1 179 ? 7.013 -14.608 -3.482 1.00 97.38 179 LYS A C 1
ATOM 1450 O O . LYS A 1 179 ? 6.123 -13.761 -3.635 1.00 97.38 179 LYS A O 1
ATOM 1455 N N . MET A 1 180 ? 8.123 -14.696 -4.204 1.00 96.94 180 MET A N 1
ATOM 1456 C CA . MET A 1 180 ? 8.398 -13.809 -5.320 1.00 96.94 180 MET A CA 1
ATOM 1457 C C . MET A 1 180 ? 7.296 -13.924 -6.379 1.00 96.94 180 MET A C 1
ATOM 1459 O O . MET A 1 180 ? 6.716 -14.994 -6.601 1.00 96.94 180 MET A O 1
ATOM 1463 N N . GLY A 1 181 ? 6.949 -12.795 -6.992 1.00 94.94 181 GLY A N 1
ATOM 1464 C CA . GLY A 1 181 ? 6.010 -12.762 -8.106 1.00 94.94 181 GLY A CA 1
ATOM 1465 C C . GLY A 1 181 ? 6.555 -13.425 -9.372 1.00 94.94 181 GLY A C 1
ATOM 1466 O O . GLY A 1 181 ? 7.724 -13.774 -9.471 1.00 94.94 181 GLY A O 1
ATOM 1467 N N . LYS A 1 182 ? 5.680 -13.590 -10.370 1.00 95.44 182 LYS A N 1
ATOM 1468 C CA . LYS A 1 182 ? 6.131 -13.918 -11.729 1.00 95.44 182 LYS A CA 1
ATOM 1469 C C . LYS A 1 182 ? 6.945 -12.745 -12.292 1.00 95.44 182 LYS A C 1
ATOM 1471 O O . LYS A 1 182 ? 6.581 -11.606 -11.974 1.00 95.44 182 LYS A O 1
ATOM 1476 N N . PRO A 1 183 ? 7.920 -13.002 -13.184 1.00 95.88 183 PRO A N 1
ATOM 1477 C CA . PRO A 1 183 ? 8.656 -11.945 -13.858 1.00 95.88 183 PRO A CA 1
ATOM 1478 C C . PRO A 1 183 ? 7.735 -10.889 -14.464 1.00 95.88 183 PRO A C 1
ATOM 1480 O O . PRO A 1 183 ? 6.722 -11.206 -15.102 1.00 95.88 183 PRO A O 1
ATOM 1483 N N . ARG A 1 184 ? 8.068 -9.617 -14.248 1.00 94.75 184 ARG A N 1
ATOM 1484 C CA . ARG A 1 184 ? 7.224 -8.491 -14.655 1.00 94.75 184 ARG A CA 1
ATOM 1485 C C . ARG A 1 184 ? 7.800 -7.850 -15.907 1.00 94.75 184 ARG A C 1
ATOM 1487 O O . ARG A 1 184 ? 8.854 -7.230 -15.861 1.00 94.75 184 ARG A O 1
ATOM 1494 N N . ALA A 1 185 ? 7.075 -7.944 -17.019 1.00 94.44 185 ALA A N 1
ATOM 1495 C CA . ALA A 1 185 ? 7.464 -7.280 -18.260 1.00 94.44 185 ALA A CA 1
ATOM 1496 C C . ALA A 1 185 ? 7.491 -5.755 -18.077 1.00 94.44 185 ALA A C 1
ATOM 1498 O O . ALA A 1 185 ? 6.513 -5.169 -17.599 1.00 94.44 185 ALA A O 1
ATOM 1499 N N . VAL A 1 186 ? 8.574 -5.110 -18.492 1.00 94.25 186 VAL A N 1
ATOM 1500 C CA . VAL A 1 186 ? 8.744 -3.659 -18.510 1.00 94.25 186 VAL A CA 1
ATOM 1501 C C . VAL A 1 186 ? 8.912 -3.205 -19.962 1.00 94.25 186 VAL A C 1
ATOM 1503 O O . VAL A 1 186 ? 9.996 -3.334 -20.537 1.00 94.25 186 VAL A O 1
ATOM 1506 N N . PRO A 1 187 ? 7.830 -2.719 -20.591 1.00 93.75 187 PRO A N 1
ATOM 1507 C CA . PRO A 1 187 ? 7.873 -2.274 -21.974 1.00 93.75 187 PRO A CA 1
ATOM 1508 C C . PRO A 1 187 ? 8.577 -0.921 -22.101 1.00 93.75 187 PRO A C 1
ATOM 1510 O O . PRO A 1 187 ? 8.407 -0.046 -21.255 1.00 93.75 187 PRO A O 1
ATOM 1513 N N . TYR A 1 188 ? 9.258 -0.717 -23.225 1.00 93.31 188 TYR A N 1
ATOM 1514 C CA . TYR A 1 188 ? 9.815 0.572 -23.627 1.00 93.31 188 TYR A CA 1
ATOM 1515 C C . TYR A 1 188 ? 9.523 0.823 -25.108 1.00 93.31 188 TYR A C 1
ATOM 1517 O O . TYR A 1 188 ? 9.332 -0.125 -25.871 1.00 93.31 188 TYR A O 1
ATOM 1525 N N . LYS A 1 189 ? 9.416 2.086 -25.519 1.00 93.44 189 LYS A N 1
ATOM 1526 C CA . LYS A 1 189 ? 9.121 2.440 -26.908 1.00 93.44 189 LYS A CA 1
ATOM 1527 C C . LYS A 1 189 ? 10.234 1.938 -27.833 1.00 93.44 189 LYS A C 1
ATOM 1529 O O . LYS A 1 189 ? 11.410 2.044 -27.503 1.00 93.44 189 LYS A O 1
ATOM 1534 N N . ASP A 1 190 ? 9.842 1.357 -28.964 1.00 91.12 190 ASP A N 1
ATOM 1535 C CA . ASP A 1 190 ? 10.746 0.845 -30.006 1.00 91.12 190 ASP A CA 1
ATOM 1536 C C . ASP A 1 190 ? 11.753 -0.216 -29.510 1.00 91.12 190 ASP A C 1
ATOM 1538 O O . ASP A 1 190 ? 12.753 -0.512 -30.156 1.00 91.12 190 ASP A O 1
ATOM 1542 N N . CYS A 1 191 ? 11.480 -0.820 -28.351 1.00 85.12 191 CYS A N 1
ATOM 1543 C CA . CYS A 1 191 ? 12.242 -1.913 -27.763 1.00 85.12 191 CYS A CA 1
ATOM 1544 C C . CYS A 1 191 ? 11.277 -3.022 -27.328 1.00 85.12 191 CYS A C 1
ATOM 1546 O O . CYS A 1 191 ? 10.135 -2.765 -26.943 1.00 85.12 191 CYS A O 1
ATOM 1548 N N . GLY A 1 192 ? 11.748 -4.270 -27.327 1.00 86.06 192 GLY A N 1
ATOM 1549 C CA . GLY A 1 192 ? 11.046 -5.350 -26.633 1.00 86.06 192 GLY A CA 1
ATOM 1550 C C . GLY A 1 192 ? 10.884 -5.060 -25.134 1.00 86.06 192 GLY A C 1
ATOM 1551 O O . GLY A 1 192 ? 11.488 -4.134 -24.584 1.00 86.06 192 GLY A O 1
ATOM 1552 N N . SER A 1 193 ? 10.065 -5.863 -24.454 1.00 91.19 193 SER A N 1
ATOM 1553 C CA . SER A 1 193 ? 9.981 -5.788 -22.990 1.00 91.19 193 SER A CA 1
ATOM 1554 C C . SER A 1 193 ? 11.196 -6.454 -22.358 1.00 91.19 193 SER A C 1
ATOM 1556 O O . SER A 1 193 ? 11.563 -7.558 -22.754 1.00 91.19 193 SER A O 1
ATOM 1558 N N . VAL A 1 194 ? 11.772 -5.807 -21.348 1.00 92.31 194 VAL A N 1
ATOM 1559 C CA . VAL A 1 194 ? 12.736 -6.444 -20.441 1.00 92.31 194 VAL A CA 1
ATOM 1560 C C . VAL A 1 194 ? 11.963 -6.982 -19.242 1.00 92.31 194 VAL A C 1
ATOM 1562 O O . VAL A 1 194 ? 10.953 -6.393 -18.860 1.00 92.31 194 VAL A O 1
ATOM 1565 N N . TYR A 1 195 ? 12.384 -8.097 -18.662 1.00 93.94 195 TYR A N 1
ATOM 1566 C CA . TYR A 1 195 ? 11.683 -8.708 -17.537 1.00 93.94 195 TYR A CA 1
ATOM 1567 C C . TYR A 1 195 ? 12.415 -8.416 -16.233 1.00 93.94 195 TYR A C 1
ATOM 1569 O O . TYR A 1 195 ? 13.615 -8.640 -16.120 1.00 93.94 195 TYR A O 1
ATOM 1577 N N . ASP A 1 196 ? 11.682 -7.888 -15.256 1.00 92.69 196 ASP A N 1
ATOM 1578 C CA . ASP A 1 196 ? 12.139 -7.855 -13.871 1.00 92.69 196 ASP A CA 1
ATOM 1579 C C . ASP A 1 196 ? 11.941 -9.255 -13.292 1.00 92.69 196 ASP A C 1
ATOM 1581 O O . ASP A 1 196 ? 10.804 -9.683 -13.082 1.00 92.69 196 ASP A O 1
ATOM 1585 N N . GLU A 1 197 ? 13.044 -9.982 -13.132 1.00 92.56 197 GLU A N 1
ATOM 1586 C CA . GLU A 1 197 ? 13.087 -11.355 -12.617 1.00 92.56 197 GLU A CA 1
ATOM 1587 C C . GLU A 1 197 ? 13.405 -11.417 -11.114 1.00 92.56 197 GLU A C 1
ATOM 1589 O O . GLU A 1 197 ? 13.570 -12.509 -10.579 1.00 92.56 197 GLU A O 1
ATOM 1594 N N . GLY A 1 198 ? 13.461 -10.265 -10.429 1.00 90.62 198 GLY A N 1
ATOM 1595 C CA . GLY A 1 198 ? 13.729 -10.180 -8.990 1.00 90.62 198 GLY A CA 1
ATOM 1596 C C . GLY A 1 198 ? 15.093 -9.600 -8.620 1.00 90.62 198 GLY A C 1
ATOM 1597 O O . GLY A 1 198 ? 15.325 -9.342 -7.449 1.00 90.62 198 GLY A O 1
ATOM 1598 N N . TRP A 1 199 ? 15.972 -9.306 -9.582 1.00 89.81 199 TRP A N 1
ATOM 1599 C CA . TRP A 1 199 ? 17.276 -8.676 -9.303 1.00 89.81 199 TRP A CA 1
ATOM 1600 C C . TRP A 1 199 ? 17.149 -7.321 -8.577 1.00 89.81 199 TRP A C 1
ATOM 1602 O O . TRP A 1 199 ? 18.027 -6.930 -7.811 1.00 89.81 199 TRP A O 1
ATOM 1612 N N . MET A 1 200 ? 16.037 -6.608 -8.793 1.00 91.19 200 MET A N 1
ATOM 1613 C CA . MET A 1 200 ? 15.738 -5.372 -8.070 1.00 91.19 200 MET A CA 1
ATOM 1614 C C . MET A 1 200 ? 15.423 -5.610 -6.598 1.00 91.19 200 MET A C 1
ATOM 1616 O O . MET A 1 200 ? 15.689 -4.727 -5.792 1.00 91.19 200 MET A O 1
ATOM 1620 N N . ASP A 1 201 ? 14.874 -6.770 -6.231 1.00 92.81 201 ASP A N 1
ATOM 1621 C CA . ASP A 1 201 ? 14.587 -7.094 -4.833 1.00 92.81 201 ASP A CA 1
ATOM 1622 C C . ASP A 1 201 ? 15.888 -7.157 -4.026 1.00 92.81 201 ASP A C 1
ATOM 1624 O O . ASP A 1 201 ? 15.941 -6.640 -2.909 1.00 92.81 201 ASP A O 1
ATOM 1628 N N . ASP A 1 202 ? 16.943 -7.737 -4.607 1.00 91.44 202 ASP A N 1
ATOM 1629 C CA . ASP A 1 202 ? 18.262 -7.829 -3.978 1.00 91.44 202 ASP A CA 1
ATOM 1630 C C . ASP A 1 202 ? 18.865 -6.437 -3.769 1.00 91.44 202 ASP A C 1
ATOM 1632 O O . ASP A 1 202 ? 19.275 -6.111 -2.659 1.00 91.44 202 ASP A O 1
ATOM 1636 N N . LEU A 1 203 ? 18.830 -5.577 -4.794 1.00 92.56 203 LEU A N 1
ATOM 1637 C CA . LEU A 1 203 ? 19.334 -4.202 -4.694 1.00 92.56 203 LEU A CA 1
ATOM 1638 C C . LEU A 1 203 ? 18.526 -3.338 -3.728 1.00 92.56 203 LEU A C 1
ATOM 1640 O O . LEU A 1 203 ? 19.091 -2.620 -2.910 1.00 92.56 203 LEU A O 1
ATOM 1644 N N . CYS A 1 204 ? 17.196 -3.407 -3.792 1.00 92.19 204 CYS A N 1
ATOM 1645 C CA . CYS A 1 204 ? 16.319 -2.654 -2.899 1.00 92.19 204 CYS A CA 1
ATOM 1646 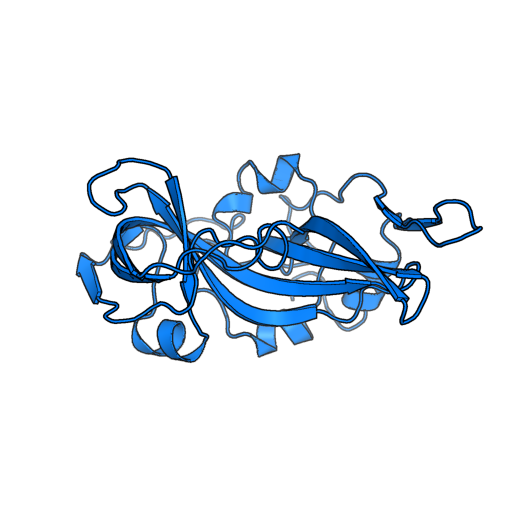C C . CYS A 1 204 ? 16.456 -3.096 -1.438 1.00 92.19 204 CYS A C 1
ATOM 1648 O O . CYS A 1 204 ? 16.003 -2.380 -0.550 1.00 92.19 204 CYS A O 1
ATOM 1650 N N . THR A 1 205 ? 17.047 -4.264 -1.172 1.00 93.69 205 THR A N 1
ATOM 1651 C CA . THR A 1 205 ? 17.193 -4.805 0.181 1.00 93.69 205 THR A CA 1
ATOM 1652 C C . THR A 1 205 ? 18.637 -5.111 0.575 1.00 93.69 205 THR A C 1
ATOM 1654 O O . THR A 1 205 ? 18.855 -5.764 1.595 1.00 93.69 205 THR A O 1
ATOM 1657 N N . GLU A 1 206 ? 19.633 -4.637 -0.178 1.00 90.44 206 GLU A N 1
ATOM 1658 C CA . GLU A 1 206 ? 21.048 -5.004 -0.002 1.00 90.44 206 GLU A CA 1
ATOM 1659 C C . GLU A 1 206 ? 21.578 -4.719 1.413 1.00 90.44 206 GLU A C 1
ATOM 1661 O O . GLU A 1 206 ? 22.321 -5.521 1.972 1.00 90.44 206 GLU A O 1
ATOM 1666 N N . GLY A 1 207 ? 21.118 -3.630 2.036 1.00 86.75 207 GLY A N 1
ATOM 1667 C CA . GLY A 1 207 ? 21.541 -3.201 3.371 1.00 86.75 207 GLY A CA 1
ATOM 1668 C C . GLY A 1 207 ? 20.843 -3.894 4.546 1.00 86.75 207 GLY A C 1
ATOM 1669 O O . GLY A 1 207 ? 21.012 -3.445 5.675 1.00 86.75 207 GLY A O 1
ATOM 1670 N N . ARG A 1 208 ? 20.032 -4.934 4.307 1.00 90.62 208 ARG A N 1
ATOM 1671 C CA . ARG A 1 208 ? 19.194 -5.579 5.338 1.00 90.62 208 ARG A CA 1
ATOM 1672 C C . ARG A 1 208 ? 19.658 -6.972 5.718 1.00 90.62 208 ARG A C 1
ATOM 1674 O O . ARG A 1 208 ? 19.941 -7.791 4.837 1.00 90.62 208 ARG A O 1
ATOM 1681 N N . GLY A 1 209 ? 19.585 -7.264 7.012 1.00 90.62 209 GLY A N 1
ATOM 1682 C CA . GLY A 1 209 ? 19.608 -8.614 7.560 1.00 90.62 209 GLY A CA 1
ATOM 1683 C C . GLY A 1 209 ? 18.365 -9.435 7.198 1.00 90.62 209 GLY A C 1
ATOM 1684 O O . GLY A 1 209 ? 17.412 -8.951 6.583 1.00 90.62 209 GLY A O 1
ATOM 1685 N N . GLU A 1 210 ? 18.384 -10.714 7.576 1.00 89.81 210 GLU A N 1
ATOM 1686 C CA . GLU A 1 210 ? 17.305 -11.653 7.251 1.00 89.81 210 GLU A CA 1
ATOM 1687 C C . GLU A 1 210 ? 15.993 -11.334 7.978 1.00 89.81 210 GLU A C 1
ATOM 1689 O O . GLU A 1 210 ? 14.912 -11.404 7.387 1.00 89.81 210 GLU A O 1
ATOM 1694 N N . ASP A 1 211 ? 16.102 -10.947 9.246 1.00 89.56 211 ASP A N 1
ATOM 1695 C CA . ASP A 1 211 ? 14.967 -10.669 10.127 1.00 89.56 211 ASP A CA 1
ATOM 1696 C C . ASP A 1 211 ? 14.651 -9.178 10.258 1.00 89.56 211 ASP A C 1
ATOM 1698 O O . ASP A 1 211 ? 13.656 -8.837 10.901 1.00 89.56 211 ASP A O 1
ATOM 1702 N N . ASP A 1 212 ? 15.457 -8.324 9.610 1.00 76.25 212 ASP A N 1
ATOM 1703 C CA . ASP A 1 212 ? 15.220 -6.885 9.524 1.00 76.25 212 ASP A CA 1
ATOM 1704 C C . ASP A 1 212 ? 13.885 -6.651 8.865 1.00 76.25 212 ASP A C 1
ATOM 1706 O O . ASP A 1 212 ? 13.699 -6.870 7.642 1.00 76.25 212 ASP A O 1
#

Sequence (212 aa):
MRVNEPEKIQWHGTIVSVQPRTTVWRYRLDNRTHYHRGYNLFLDGEVNGTKGRFSVAISEKQQQKLVFCVGDEAKGTAWTKMYDVSDYADYYRAGGLKIIKKAEQVETTPPPYLIEPPDMATYEVRGARMLSAASYKGKCFQCAWAAMAAVEIEYNWGVSKKYRFESFCYGPKSCKLYKMGKPRAVPYKDCGSVYDEGWMDDLCTEGRGEDD

Foldseek 3Di:
DDFDDKDKKKWKFFFAAKEFWWAFEDEALDGLDIDGFAIKGWGQGDINRHGDIFIEGDGNVVCVVAQDFGGWIKIWMFMADRDDQPGPGRTYPTDPIDTPDDDDDDDDDDVQARDRQDGSVLLSLLFKFFAAPVLCVPSNVRRSFKDWYWYWACAEPPPDTDIDIGMIGSFFQQHPSGDHYDWDWRHHPPDGTDTDRTPVVCVRRVPDDRHD

Radius of gyration: 17.39 Å; chains: 1; bounding box: 47×33×51 Å

Secondary structure (DSSP, 8-state):
--B----EEEEEEEEEEEEEEEEEEEETTEEEEEEEEEEEEEEEEEETTEEEEEEEEE-HHHHHHH---TT-EEEEEEEE-SBTTS-S-SEEEEEEEEEEEPPPPPP--SSS--SPPPPHHHHHHH--EEB-HHHHHTGGGG-TTEEEEEEEEEEETTTEEEEEEEEEE-S-TT-TT--BPPPEEEEETTEEEEEE-SHHHHHHTTT--S--